Protein AF-A0AAD2CXM0-F1 (afdb_monomer_lite)

Organism: NCBI:txid2856

Foldseek 3Di:
DQVVQQQQCLQQLDFDTPLPDDCVQGVLSGDPDPVSVVSVVCVVVVHGDDDPHDGDDDWFAPKDFPLVLLVVVVDDSVLSNLLSLLCLLQVHTMLVSQAFQAQWAGDPCSLQSHHDPFFDDPDDGDDGDRDDPVSSVSNNVSLCVRFHDVDDPGRTGPDGTHATPDDPVRGQWKADPPQGIWGDDPPWIFGWHWDPDPDPWTKTAAPPPDDPPPDDDPPDPDDDDPDPPDGRDIDDDPDDQQIWRWDWDQDPVVRMITTDHTHDRDPDDPPDPPPPVVRVVVVVQVVCCVPPVDHDDDDDDD

Sequence (302 aa):
MEAAVQEHQLETGTSFGLFQQDYSNTATLASDTWLKRVWKELEDLDIYVALDSPVLPLRCEGDALLIEVFMELEVDQDALKWLNWCRMFLQVCTVSDIVTADGRSIRESMWHGKRDNAHRSSYQWPRTVRPNRTHWKAWQEHLTRALLVSDGSQRLLRHPLGPWIDPLDNWNWLWSSTHGLFHRQGHGWQHYRHRRSSTRSIQWDYPCSTQLSGCKRPHNKHTANGVSFLPAPFWTQPLPADMCRATVHITPSLGTLALTGIGTAPLQPHHDSQPSLLAAWMAASARVTEYVGWTPEEIEID

Radius of gyration: 23.63 Å; chains: 1; bounding box: 68×50×58 Å

Secondary structure (DSSP, 8-state):
-HHHHHHHHHHHT-SS-GGGS-HHHHGGGS-S-HHHHHHHHHHHTT-------PPPPP-BTT--BHHHHHHHTT--HHHHHHHHHHHHHHT--BSTTTB-TTSSBB-HHHHTT---SSB---S-----PPP-HHHHHHHHHHHHHHHB-TT-TT-BBSS----B-S-GGGBSEEEETTTEEEEEETTEEEEEPP---SSSS-EEE----S--TT---------------PPPPEE-SPPPTT-EEEEEEEETTTTEEEEEEEPPPPSS--------HHHHHHHHHHHHHHHH--PPP-----

Structure (mmCIF, N/CA/C/O backbone):
data_AF-A0AAD2CXM0-F1
#
_entry.id   AF-A0AAD2CXM0-F1
#
loop_
_atom_site.group_PDB
_atom_site.id
_atom_site.type_symbol
_atom_site.label_atom_id
_atom_site.label_alt_id
_atom_site.label_comp_id
_atom_site.label_asym_id
_atom_site.label_entity_id
_atom_site.label_seq_id
_atom_site.pdbx_PDB_ins_code
_atom_site.Cartn_x
_atom_site.Cartn_y
_atom_site.Cartn_z
_atom_site.occupancy
_atom_site.B_iso_or_equiv
_atom_site.auth_seq_id
_atom_site.auth_comp_id
_atom_site.auth_asym_id
_atom_site.auth_atom_id
_atom_site.pdbx_PDB_model_num
ATOM 1 N N . MET A 1 1 ? -26.124 1.653 1.750 1.00 76.19 1 MET A N 1
ATOM 2 C CA . MET A 1 1 ? -25.496 0.917 2.869 1.00 76.19 1 MET A CA 1
ATOM 3 C C . MET A 1 1 ? -24.243 0.206 2.385 1.00 76.19 1 MET A C 1
ATOM 5 O O . MET A 1 1 ? -23.177 0.543 2.868 1.00 76.19 1 MET A O 1
ATOM 9 N N . GLU A 1 2 ? -24.351 -0.659 1.375 1.00 84.00 2 GLU A N 1
ATOM 10 C CA . GLU A 1 2 ? -23.227 -1.399 0.777 1.00 84.00 2 GLU A CA 1
ATOM 11 C C . GLU A 1 2 ? -22.021 -0.520 0.397 1.00 84.00 2 GLU A C 1
ATOM 13 O O . GLU A 1 2 ? -20.924 -0.753 0.888 1.00 84.00 2 GLU A O 1
ATOM 18 N N . ALA A 1 3 ? -22.231 0.559 -0.366 1.00 86.62 3 ALA A N 1
ATOM 19 C CA . ALA A 1 3 ? -21.149 1.478 -0.740 1.00 86.62 3 ALA A CA 1
ATOM 20 C C . ALA A 1 3 ? -20.395 2.065 0.472 1.00 86.62 3 ALA A C 1
ATOM 22 O O . ALA A 1 3 ? -19.181 2.219 0.428 1.00 86.62 3 ALA A O 1
ATOM 23 N N . ALA A 1 4 ? -21.095 2.348 1.577 1.00 87.69 4 ALA A N 1
ATOM 24 C CA . ALA A 1 4 ? -20.472 2.882 2.789 1.00 87.69 4 ALA A CA 1
ATOM 25 C C . ALA A 1 4 ? -19.648 1.820 3.535 1.00 87.69 4 ALA A C 1
ATOM 27 O O . ALA A 1 4 ? -18.618 2.148 4.119 1.00 87.69 4 ALA A O 1
ATOM 28 N N . VAL A 1 5 ? -20.086 0.555 3.503 1.00 88.62 5 VAL A N 1
ATOM 29 C CA . VAL A 1 5 ? -19.331 -0.583 4.053 1.00 88.62 5 VAL A CA 1
ATOM 30 C C . VAL A 1 5 ? -18.075 -0.830 3.215 1.00 88.62 5 VAL A C 1
ATOM 32 O O . VAL A 1 5 ? -16.997 -0.983 3.775 1.00 88.62 5 VAL A O 1
ATOM 35 N N . GLN A 1 6 ? -18.186 -0.782 1.884 1.00 89.12 6 GLN A N 1
ATOM 36 C CA . GLN A 1 6 ? -17.046 -0.904 0.967 1.00 89.12 6 GLN A CA 1
ATOM 37 C C . GLN A 1 6 ? -16.039 0.244 1.129 1.00 89.12 6 GLN A C 1
ATOM 39 O O . GLN A 1 6 ? -14.831 0.025 1.077 1.00 89.12 6 GLN A O 1
ATOM 44 N N . GLU A 1 7 ? -16.514 1.469 1.363 1.00 90.06 7 GLU A N 1
ATOM 45 C CA . GLU A 1 7 ? -15.640 2.609 1.650 1.00 90.06 7 GLU A CA 1
ATOM 46 C C . GLU A 1 7 ? -14.883 2.416 2.971 1.00 90.06 7 GLU A C 1
ATOM 48 O O . GLU A 1 7 ? -13.674 2.634 3.011 1.00 90.06 7 GLU A O 1
ATOM 53 N N . HIS A 1 8 ? -15.553 1.920 4.019 1.00 90.88 8 HIS A N 1
ATOM 54 C CA . HIS A 1 8 ? -14.879 1.559 5.270 1.00 90.88 8 HIS A CA 1
ATOM 55 C C . HIS A 1 8 ? -13.888 0.409 5.071 1.00 90.88 8 HIS A C 1
ATOM 57 O O . HIS A 1 8 ? -12.800 0.468 5.624 1.00 90.88 8 HIS A O 1
ATOM 63 N N . GLN A 1 9 ? -14.207 -0.590 4.242 1.00 90.50 9 GLN A N 1
ATOM 64 C CA . GLN A 1 9 ? -13.282 -1.676 3.906 1.00 90.50 9 GLN A CA 1
ATOM 65 C C . GLN A 1 9 ? -11.987 -1.143 3.286 1.00 90.50 9 GLN A C 1
ATOM 67 O O . GLN A 1 9 ? -10.879 -1.541 3.649 1.00 90.50 9 GLN A O 1
ATOM 72 N N . LEU A 1 10 ? -12.125 -0.212 2.341 1.00 93.06 10 LEU A N 1
ATOM 73 C CA . LEU A 1 10 ? -10.988 0.451 1.719 1.00 93.06 10 LEU A CA 1
ATOM 74 C C . LEU A 1 10 ? -10.222 1.316 2.726 1.00 93.06 10 LEU A C 1
ATOM 76 O O . LEU A 1 10 ? -8.993 1.394 2.647 1.00 93.06 10 LEU A O 1
ATOM 80 N N . GLU A 1 11 ? -10.929 1.962 3.655 1.00 94.06 11 GLU A N 1
ATOM 81 C CA . GLU A 1 11 ? -10.359 2.794 4.712 1.00 94.06 11 GLU A CA 1
ATOM 82 C C . GLU A 1 11 ? -9.558 1.969 5.729 1.00 94.06 11 GLU A C 1
ATOM 84 O O . GLU A 1 11 ? -8.419 2.329 6.025 1.00 94.06 11 GLU A O 1
ATOM 89 N N . THR A 1 12 ? -10.086 0.843 6.213 1.00 93.88 12 THR A N 1
ATOM 90 C CA . THR A 1 12 ? -9.385 -0.046 7.152 1.00 93.88 12 THR A CA 1
ATOM 91 C C . THR A 1 12 ? -8.273 -0.828 6.467 1.00 93.88 12 THR A C 1
ATOM 93 O O . THR A 1 12 ? -7.253 -1.092 7.092 1.00 93.88 12 THR A O 1
ATOM 96 N N . GLY A 1 13 ? -8.423 -1.154 5.179 1.00 93.56 13 GLY A N 1
ATOM 97 C CA . GLY A 1 13 ? -7.394 -1.827 4.383 1.00 93.56 13 GLY A CA 1
ATOM 98 C C . GLY A 1 13 ? -7.140 -3.285 4.777 1.00 93.56 13 GLY A C 1
ATOM 99 O O . GLY A 1 13 ? -6.042 -3.788 4.546 1.00 93.56 13 GLY A O 1
ATOM 100 N N . THR A 1 14 ? -8.123 -3.934 5.394 1.00 91.56 14 THR A N 1
ATOM 101 C CA . THR A 1 14 ? -8.103 -5.320 5.892 1.00 91.56 14 THR A CA 1
ATOM 102 C C . THR A 1 14 ? -8.816 -6.271 4.920 1.00 91.56 14 THR A C 1
ATOM 104 O O . THR A 1 14 ? -9.449 -5.831 3.956 1.00 91.56 14 THR A O 1
ATOM 107 N N . SER A 1 15 ? -8.702 -7.583 5.135 1.00 88.62 15 SER A N 1
ATOM 108 C CA . SER A 1 15 ? -9.358 -8.606 4.301 1.00 88.62 15 SER A CA 1
ATOM 109 C C . SER A 1 15 ? -10.836 -8.826 4.637 1.00 88.62 15 SER A C 1
ATOM 111 O O . SER A 1 15 ? -11.618 -9.181 3.756 1.00 88.62 15 SER A O 1
ATOM 113 N N . PHE A 1 16 ? -11.234 -8.591 5.888 1.00 84.38 16 PHE A N 1
ATOM 114 C CA . PHE A 1 16 ? -12.589 -8.850 6.383 1.00 84.38 16 PHE A CA 1
ATOM 115 C C . PHE A 1 16 ? -13.480 -7.619 6.332 1.00 84.38 16 PHE A C 1
ATOM 117 O O . PHE A 1 16 ? -13.002 -6.535 6.658 1.00 84.38 16 PHE A O 1
ATOM 124 N N . GLY A 1 17 ? -14.766 -7.813 6.013 1.00 83.50 17 GLY A N 1
ATOM 125 C CA . GLY A 1 17 ? -15.817 -6.791 6.093 1.00 83.50 17 GLY A CA 1
ATOM 126 C C . GLY A 1 17 ? -15.828 -6.046 7.433 1.00 83.50 17 GLY A C 1
ATOM 127 O O . GLY A 1 17 ? -15.446 -6.612 8.454 1.00 83.50 17 GLY A O 1
ATOM 128 N N . LEU A 1 18 ? -16.290 -4.791 7.449 1.00 86.56 18 LEU A N 1
ATOM 129 C CA . LEU A 1 18 ? -16.268 -3.933 8.645 1.00 86.56 18 LEU A CA 1
ATOM 130 C C . LEU A 1 18 ? -16.842 -4.607 9.907 1.00 86.56 18 LEU A C 1
ATOM 132 O O . LEU A 1 18 ? -16.247 -4.506 10.970 1.00 86.56 18 LEU A O 1
ATOM 136 N N . PHE A 1 19 ? -17.979 -5.304 9.798 1.00 88.50 19 PHE A N 1
ATOM 137 C CA . PHE A 1 19 ? -18.633 -5.964 10.941 1.00 88.50 19 PHE A CA 1
ATOM 138 C C . PHE A 1 19 ? -18.062 -7.348 11.272 1.00 88.50 19 PHE A C 1
ATOM 140 O O . PHE A 1 19 ? -18.482 -7.972 12.239 1.00 88.50 19 PHE A O 1
ATOM 147 N N . GLN A 1 20 ? -17.120 -7.836 10.469 1.00 88.00 20 GLN A N 1
ATOM 148 C CA . GLN A 1 20 ? -16.395 -9.084 10.694 1.00 88.00 20 GLN A CA 1
ATOM 149 C C . GLN A 1 20 ? -14.983 -8.838 11.236 1.00 88.00 20 GLN A C 1
ATOM 151 O O . GLN A 1 20 ? -14.179 -9.765 11.309 1.00 88.00 20 GLN A O 1
ATOM 156 N N . GLN A 1 21 ? -14.675 -7.591 11.592 1.00 87.94 21 GLN A N 1
ATOM 157 C CA . GLN A 1 21 ? -13.428 -7.195 12.224 1.00 87.94 21 GLN A CA 1
ATOM 158 C C . GLN A 1 21 ? -13.602 -7.056 13.738 1.00 87.94 21 GLN A C 1
ATOM 160 O O . GLN A 1 21 ? -14.658 -6.647 14.220 1.00 87.94 21 GLN A O 1
ATOM 165 N N . ASP A 1 22 ? -12.518 -7.306 14.471 1.00 89.44 22 ASP A N 1
ATOM 166 C CA . ASP A 1 22 ? -12.426 -6.994 15.897 1.00 89.44 22 ASP A CA 1
ATOM 167 C C . ASP A 1 22 ? -12.368 -5.471 16.087 1.00 89.44 22 ASP A C 1
ATOM 169 O O . ASP A 1 22 ? -11.414 -4.806 15.644 1.00 89.44 22 ASP A O 1
ATOM 173 N N . TYR A 1 23 ? -13.391 -4.928 16.754 1.00 91.88 23 TYR A N 1
ATOM 174 C CA . TYR A 1 23 ? -13.506 -3.498 17.021 1.00 91.88 23 TYR A CA 1
ATOM 175 C C . TYR A 1 23 ? -12.281 -2.954 17.762 1.00 91.88 23 TYR A C 1
ATOM 177 O O . TYR A 1 23 ? -11.746 -1.905 17.398 1.00 91.88 23 TYR A O 1
ATOM 185 N N . SER A 1 24 ? -11.795 -3.664 18.778 1.00 89.88 24 SER A N 1
ATOM 186 C CA . SER A 1 24 ? -10.687 -3.210 19.624 1.00 89.88 24 SER A CA 1
ATOM 187 C C . SER A 1 24 ? -9.383 -3.071 18.840 1.00 89.88 24 SER A C 1
ATOM 189 O O . SER A 1 24 ? -8.589 -2.173 19.123 1.00 89.88 24 SER A O 1
ATOM 191 N N . ASN A 1 25 ? -9.186 -3.914 17.823 1.00 89.06 25 ASN A N 1
ATOM 192 C CA . ASN A 1 25 ? -7.954 -3.934 17.035 1.00 89.06 25 ASN A CA 1
ATOM 193 C C . ASN A 1 25 ? -7.965 -2.951 15.863 1.00 89.06 25 ASN A C 1
ATOM 195 O O . ASN A 1 25 ? -6.920 -2.401 15.511 1.00 89.06 25 ASN A O 1
ATOM 199 N N . THR A 1 26 ? -9.124 -2.753 15.231 1.00 92.00 26 THR A N 1
ATOM 200 C CA . THR A 1 26 ? -9.201 -2.119 13.902 1.00 92.00 26 THR A CA 1
ATOM 201 C C . THR A 1 26 ? -10.064 -0.862 13.857 1.00 92.00 26 THR A C 1
ATOM 203 O O . THR A 1 26 ? -9.940 -0.079 12.912 1.00 92.00 26 THR A O 1
ATOM 206 N N . ALA A 1 27 ? -10.857 -0.561 14.893 1.00 93.12 27 ALA A N 1
ATOM 207 C CA . ALA A 1 27 ? -11.690 0.642 14.904 1.00 93.12 27 ALA A CA 1
ATOM 208 C C . ALA A 1 27 ? -10.877 1.943 14.819 1.00 93.12 27 ALA A C 1
ATOM 210 O O . ALA A 1 27 ? -11.385 2.942 14.310 1.00 93.12 27 ALA A O 1
ATOM 211 N N . THR A 1 28 ? -9.609 1.963 15.254 1.00 9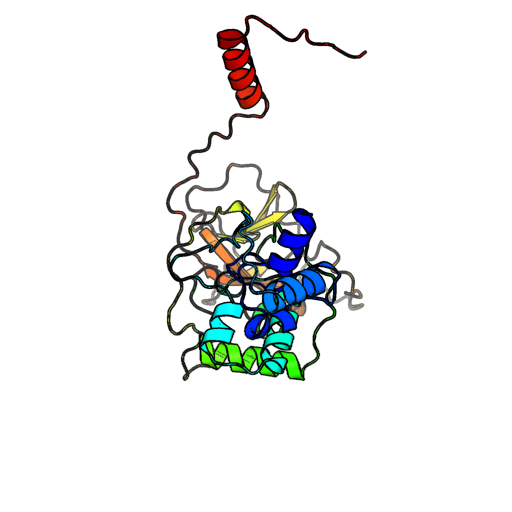4.38 28 THR A N 1
ATOM 212 C CA . THR A 1 28 ? -8.728 3.141 15.094 1.00 94.38 28 THR A CA 1
ATOM 213 C C . THR A 1 28 ? -8.494 3.520 13.624 1.00 94.38 28 THR A C 1
ATOM 215 O O . THR A 1 28 ? -8.184 4.673 13.312 1.00 94.38 28 THR A O 1
ATOM 218 N N . LEU A 1 29 ? -8.648 2.551 12.714 1.00 94.69 29 LEU A N 1
ATOM 219 C CA . LEU A 1 29 ? -8.392 2.697 11.283 1.00 94.69 29 LEU A CA 1
ATOM 220 C C . LEU A 1 29 ? -9.575 3.308 10.534 1.00 94.69 29 LEU A C 1
ATOM 222 O O . LEU A 1 29 ? -9.367 3.866 9.460 1.00 94.69 29 LEU A O 1
ATOM 226 N N . ALA A 1 30 ? -10.778 3.213 11.101 1.00 92.88 30 ALA A N 1
ATOM 227 C CA . ALA A 1 30 ? -12.015 3.712 10.518 1.00 92.88 30 ALA A CA 1
ATOM 228 C C . ALA A 1 30 ? -12.359 5.125 11.014 1.00 92.88 30 ALA A C 1
ATOM 230 O O . ALA A 1 30 ? -12.184 5.456 12.197 1.00 92.88 30 ALA A O 1
ATOM 231 N N . SER A 1 31 ? -12.927 5.941 10.127 1.00 92.19 31 SER A N 1
ATOM 232 C CA . SER A 1 31 ? -13.461 7.261 10.456 1.00 92.19 31 SER A CA 1
ATOM 233 C C . SER A 1 31 ? -14.626 7.182 11.445 1.00 92.19 31 SER A C 1
ATOM 235 O O . SER A 1 31 ? -15.404 6.227 11.465 1.00 92.19 31 SER A O 1
ATOM 237 N N . ASP A 1 32 ? -14.793 8.233 12.253 1.00 92.62 32 ASP A N 1
ATOM 238 C CA . ASP A 1 32 ? -15.888 8.342 13.222 1.00 92.62 32 ASP A CA 1
ATOM 239 C C . ASP A 1 32 ? -17.219 8.649 12.525 1.00 92.62 32 ASP A C 1
ATOM 241 O O . ASP A 1 32 ? -17.712 9.778 12.500 1.00 92.62 32 ASP A O 1
ATOM 245 N N . THR A 1 33 ? -17.807 7.611 11.939 1.00 93.56 33 THR A N 1
ATOM 246 C CA . THR A 1 33 ? -19.094 7.659 11.248 1.00 93.56 33 THR A CA 1
ATOM 247 C C . THR A 1 33 ? -20.194 7.006 12.082 1.00 93.56 33 THR A C 1
ATOM 249 O O . THR A 1 33 ? -19.945 6.352 13.098 1.00 93.56 33 THR A O 1
ATOM 252 N N . TRP A 1 34 ? -21.445 7.150 11.638 1.00 94.06 34 TRP A N 1
ATOM 253 C CA . TRP A 1 34 ? -22.554 6.397 12.228 1.00 94.06 34 TRP A CA 1
ATOM 254 C C . TRP A 1 34 ? -22.323 4.876 12.134 1.00 94.06 34 TRP A C 1
ATOM 256 O O . TRP A 1 34 ? -22.708 4.150 13.042 1.00 94.06 34 TRP A O 1
ATOM 266 N N . LEU A 1 35 ? -21.658 4.407 11.069 1.00 92.81 35 LEU A N 1
ATOM 267 C CA . LEU A 1 35 ? -21.424 2.988 10.811 1.00 92.81 35 LEU A CA 1
ATOM 268 C C . LEU A 1 35 ? -20.425 2.403 11.814 1.00 92.81 35 LEU A C 1
ATOM 270 O O . LEU A 1 35 ? -20.662 1.327 12.351 1.00 92.81 35 LEU A O 1
ATOM 274 N N . LYS A 1 36 ? -19.368 3.156 12.146 1.00 94.12 36 LYS A N 1
ATOM 275 C CA . LYS A 1 36 ? -18.430 2.796 13.216 1.00 94.12 36 LYS A CA 1
ATOM 276 C C . LYS A 1 36 ? -19.108 2.739 14.588 1.00 94.12 36 LYS A C 1
ATOM 278 O O . LYS A 1 36 ? -18.805 1.854 15.378 1.00 94.12 36 LYS A O 1
ATOM 283 N N . ARG A 1 37 ? -20.054 3.644 14.871 1.00 95.44 37 ARG A N 1
ATOM 284 C CA . ARG A 1 37 ? -20.849 3.577 16.113 1.00 95.44 37 ARG A CA 1
ATOM 285 C C . ARG A 1 37 ? -21.722 2.329 16.150 1.00 95.44 37 ARG A C 1
ATOM 287 O O . ARG A 1 37 ? -21.748 1.661 17.166 1.00 95.44 37 ARG A O 1
ATOM 294 N N . VAL A 1 38 ? -22.382 1.984 15.045 1.00 94.62 38 VAL A N 1
ATOM 295 C CA . VAL A 1 38 ? -23.156 0.736 14.967 1.00 94.62 38 VAL A CA 1
ATOM 296 C C . VAL A 1 38 ? -22.274 -0.483 15.151 1.00 94.62 38 VAL A C 1
ATOM 298 O O . VAL A 1 38 ? -22.650 -1.377 15.891 1.00 94.62 38 VAL A O 1
ATOM 301 N N . TRP A 1 39 ? -21.093 -0.504 14.542 1.00 94.06 39 TRP A N 1
ATOM 302 C CA . TRP A 1 39 ? -20.126 -1.569 14.782 1.00 94.06 39 TRP A CA 1
ATOM 303 C C . TRP A 1 39 ? -19.762 -1.687 16.270 1.00 94.06 39 TRP A C 1
ATOM 305 O O . TRP A 1 39 ? -19.765 -2.794 16.794 1.00 94.06 39 TRP A O 1
ATOM 315 N N . LYS A 1 40 ? -19.560 -0.564 16.977 1.00 95.56 40 LYS A N 1
ATOM 316 C CA . LYS A 1 40 ? -19.337 -0.576 18.431 1.00 95.56 40 LYS A CA 1
ATOM 317 C C . LYS A 1 40 ? -20.520 -1.165 19.204 1.00 95.56 40 LYS A C 1
ATOM 319 O O . LYS A 1 40 ? -20.321 -2.020 20.054 1.00 95.56 40 LYS A O 1
ATOM 324 N N . GLU A 1 41 ? -21.740 -0.735 18.897 1.00 96.00 41 GLU A N 1
ATOM 325 C CA . GLU A 1 41 ? -22.943 -1.251 19.563 1.00 96.00 41 GLU A CA 1
ATOM 326 C C . GLU A 1 41 ? -23.147 -2.752 19.298 1.00 96.00 41 GLU A C 1
ATOM 328 O O . GLU A 1 41 ? -23.550 -3.485 20.194 1.00 96.00 41 GLU A O 1
ATOM 333 N N . LEU A 1 42 ? -22.852 -3.227 18.083 1.00 94.06 42 LEU A N 1
ATOM 334 C CA . LEU A 1 42 ? -22.918 -4.653 17.750 1.00 94.06 42 LEU A CA 1
ATOM 335 C C . LEU A 1 42 ? -21.909 -5.467 18.568 1.00 94.06 42 LEU A C 1
ATOM 337 O O . LEU A 1 42 ? -22.276 -6.515 19.089 1.00 94.06 42 LEU A O 1
ATOM 341 N N . GLU A 1 43 ? -20.685 -4.960 18.726 1.00 93.62 43 GLU A N 1
ATOM 342 C CA . GLU A 1 43 ? -19.657 -5.568 19.579 1.00 93.62 43 GLU A CA 1
ATOM 343 C C . GLU A 1 43 ? -20.102 -5.607 21.052 1.00 93.62 43 GLU A C 1
ATOM 345 O O . GLU A 1 43 ? -20.024 -6.646 21.701 1.00 93.62 43 GLU A O 1
ATOM 350 N N . ASP A 1 44 ? -20.625 -4.494 21.580 1.00 95.12 44 ASP A N 1
ATOM 351 C CA . ASP A 1 44 ? -21.067 -4.390 22.980 1.00 95.12 44 ASP A CA 1
ATOM 352 C C . ASP A 1 44 ? -22.263 -5.302 23.299 1.00 95.12 44 ASP A C 1
ATOM 354 O O . ASP A 1 44 ? -22.449 -5.713 24.448 1.00 95.12 44 ASP A O 1
ATOM 358 N N . LEU A 1 45 ? -23.069 -5.627 22.286 1.00 95.94 45 LEU A N 1
ATOM 359 C CA . LEU A 1 45 ? -24.208 -6.539 22.378 1.00 95.94 45 LEU A CA 1
ATOM 360 C C . LEU A 1 45 ? -23.867 -7.992 22.008 1.00 95.94 45 LEU A C 1
ATOM 362 O O . LEU A 1 45 ? -24.772 -8.827 22.042 1.00 95.94 45 LEU A O 1
ATOM 366 N N . ASP A 1 46 ? -22.611 -8.296 21.658 1.00 92.56 46 ASP A N 1
ATOM 367 C CA . ASP A 1 46 ? -22.164 -9.616 21.179 1.00 92.56 46 ASP A CA 1
ATOM 368 C C . ASP A 1 46 ? -22.983 -10.117 19.965 1.00 92.56 46 ASP A C 1
ATOM 370 O O . ASP A 1 46 ? -23.399 -11.274 19.870 1.00 92.56 46 ASP A O 1
ATOM 374 N N . ILE A 1 47 ? -23.279 -9.208 19.026 1.00 92.19 47 ILE A N 1
ATOM 375 C CA . ILE A 1 47 ? -24.045 -9.492 17.806 1.00 92.19 47 ILE A CA 1
ATOM 376 C C . ILE A 1 47 ? -23.102 -9.609 16.611 1.00 92.19 47 ILE A C 1
ATOM 378 O O . ILE A 1 47 ? -22.504 -8.632 16.162 1.00 92.19 47 ILE A O 1
ATOM 382 N N . TYR A 1 48 ? -23.073 -10.795 16.006 1.00 86.94 48 TYR A N 1
ATOM 383 C CA . TYR A 1 48 ? -22.319 -11.046 14.782 1.00 86.94 48 TYR A CA 1
ATOM 384 C C . TYR A 1 48 ? -23.152 -10.774 13.522 1.00 86.94 48 TYR A C 1
ATOM 386 O O . TYR A 1 48 ? -24.229 -11.348 13.335 1.00 86.94 48 TYR A O 1
ATOM 394 N N . VAL A 1 49 ? -22.630 -9.937 12.619 1.00 86.06 49 VAL A N 1
ATOM 395 C CA . VAL A 1 49 ? -23.258 -9.634 11.325 1.00 86.06 49 VAL A CA 1
ATOM 396 C C . VAL A 1 49 ? -22.350 -10.084 10.186 1.00 86.06 49 VAL A C 1
ATOM 398 O O . VAL A 1 49 ? -21.277 -9.529 9.964 1.00 86.06 49 VAL A O 1
ATOM 401 N N . ALA A 1 50 ? -22.821 -11.057 9.406 1.00 83.25 50 ALA A N 1
ATOM 402 C CA . ALA A 1 50 ? -22.167 -11.474 8.174 1.00 83.25 50 ALA A CA 1
ATOM 403 C C . ALA A 1 50 ? -22.720 -10.678 6.983 1.00 83.25 50 ALA A C 1
ATOM 405 O O . ALA A 1 50 ? -23.845 -10.903 6.539 1.00 83.25 50 ALA A O 1
ATOM 406 N N . LEU A 1 51 ? -21.918 -9.753 6.459 1.00 81.00 51 LEU A N 1
ATOM 407 C CA . LEU A 1 51 ? -22.151 -9.104 5.172 1.00 81.00 51 LEU A CA 1
ATOM 408 C C . LEU A 1 51 ? -21.234 -9.686 4.104 1.00 81.00 51 LEU A C 1
ATOM 410 O O . LEU A 1 51 ? -20.018 -9.732 4.294 1.00 81.00 51 LEU A O 1
ATOM 414 N N . ASP A 1 52 ? -21.808 -10.029 2.958 1.00 79.81 52 ASP A N 1
ATOM 415 C CA . ASP A 1 52 ? -21.027 -10.284 1.754 1.00 79.81 52 ASP A CA 1
ATOM 416 C C . ASP A 1 52 ? -20.415 -8.954 1.290 1.00 79.81 52 ASP A C 1
ATOM 418 O O . ASP A 1 52 ? -21.120 -8.042 0.854 1.00 79.81 52 ASP A O 1
ATOM 422 N N . SER A 1 53 ? -19.114 -8.790 1.521 1.00 73.94 53 SER A N 1
ATOM 423 C CA . SER A 1 53 ? -18.363 -7.579 1.189 1.00 73.94 53 SER A CA 1
ATOM 424 C C . SER A 1 53 ? -17.248 -7.945 0.219 1.00 73.94 53 SER A C 1
ATOM 426 O O . SER A 1 53 ? -16.567 -8.949 0.435 1.00 73.94 53 SER A O 1
ATOM 428 N N . PRO A 1 54 ? -17.019 -7.143 -0.833 1.00 75.38 54 PRO A N 1
ATOM 429 C CA . PRO A 1 54 ? -15.937 -7.410 -1.763 1.00 75.38 54 PRO A CA 1
ATOM 430 C C . PRO A 1 54 ? -14.591 -7.363 -1.038 1.00 75.38 54 PRO A C 1
ATOM 432 O O . PRO A 1 54 ? -14.298 -6.433 -0.284 1.00 75.38 54 PRO A O 1
ATOM 435 N N . VAL A 1 55 ? -13.766 -8.374 -1.298 1.00 83.25 55 VAL A N 1
ATOM 436 C CA . VAL A 1 55 ? -12.422 -8.498 -0.733 1.00 83.25 55 VAL A CA 1
ATOM 437 C C . VAL A 1 55 ? -11.449 -7.640 -1.538 1.00 83.25 55 VAL A C 1
ATOM 439 O O . VAL A 1 55 ? -11.547 -7.547 -2.765 1.00 83.25 55 VAL A O 1
ATOM 442 N N . LEU A 1 56 ? -10.480 -7.027 -0.857 1.00 88.75 56 LEU A N 1
ATOM 443 C CA . LEU A 1 56 ? -9.373 -6.347 -1.525 1.00 88.75 56 LEU A CA 1
ATOM 444 C C . LEU A 1 56 ? -8.526 -7.390 -2.289 1.00 88.75 56 LEU A C 1
ATOM 446 O O . LEU A 1 56 ? -7.965 -8.289 -1.664 1.00 88.75 56 LEU A O 1
ATOM 450 N N . PRO A 1 57 ? -8.419 -7.302 -3.627 1.00 88.81 57 PRO A N 1
ATOM 451 C CA . PRO A 1 57 ? -7.768 -8.311 -4.439 1.00 88.81 57 PRO A CA 1
ATOM 452 C C . PRO A 1 57 ? -6.251 -8.249 -4.264 1.00 88.81 57 PRO A C 1
ATOM 454 O O . PRO A 1 57 ? -5.628 -7.196 -4.436 1.00 88.81 57 PRO A O 1
ATOM 457 N N . LEU A 1 58 ? -5.667 -9.411 -3.989 1.00 91.25 58 LEU A N 1
ATOM 458 C CA . LEU A 1 58 ? -4.230 -9.650 -4.068 1.00 91.25 58 LEU A CA 1
ATOM 459 C C . LEU A 1 58 ? -3.818 -9.794 -5.538 1.00 91.25 58 LEU A C 1
ATOM 461 O O . LEU A 1 58 ? -4.584 -10.323 -6.345 1.00 91.25 58 LEU A O 1
ATOM 465 N N . ARG A 1 59 ? -2.632 -9.300 -5.911 1.00 89.00 59 ARG A N 1
ATOM 466 C CA . ARG A 1 59 ? -2.249 -9.183 -7.339 1.00 89.00 59 ARG A CA 1
ATOM 467 C C . ARG A 1 59 ? -1.108 -10.081 -7.775 1.00 89.00 59 ARG A C 1
ATOM 469 O O . ARG A 1 59 ? -0.833 -10.176 -8.973 1.00 89.00 59 ARG A O 1
ATOM 476 N N . CYS A 1 60 ? -0.460 -10.752 -6.839 1.00 90.25 60 CYS A N 1
ATOM 477 C CA . CYS A 1 60 ? 0.588 -11.717 -7.123 1.00 90.25 60 CYS A CA 1
ATOM 478 C C . CYS A 1 60 ? 0.641 -12.798 -6.045 1.00 90.25 60 CYS A C 1
ATOM 480 O O . CYS A 1 60 ? 0.069 -12.665 -4.963 1.00 90.25 60 CYS A O 1
ATOM 482 N N . GLU A 1 61 ? 1.339 -13.883 -6.351 1.00 91.44 61 GLU A N 1
ATOM 483 C CA . GLU A 1 61 ? 1.626 -14.926 -5.371 1.00 91.44 61 GLU A CA 1
ATOM 484 C C . GLU A 1 61 ? 2.501 -14.372 -4.229 1.00 91.44 61 GLU A C 1
ATOM 486 O O . GLU A 1 61 ? 3.463 -13.638 -4.468 1.00 91.44 61 GLU A O 1
ATOM 491 N N . GLY A 1 62 ? 2.153 -14.704 -2.983 1.00 92.62 62 GLY A N 1
ATOM 492 C CA . GLY A 1 62 ? 2.842 -14.199 -1.789 1.00 92.62 62 GLY A CA 1
ATOM 493 C C . GLY A 1 62 ? 2.551 -12.731 -1.448 1.00 92.62 62 GLY A C 1
ATOM 494 O O . GLY A 1 62 ? 3.265 -12.150 -0.635 1.00 92.62 62 GLY A O 1
ATOM 495 N N . ASP A 1 63 ? 1.543 -12.119 -2.076 1.00 95.44 63 ASP A N 1
ATOM 496 C CA . ASP A 1 63 ? 1.082 -10.772 -1.730 1.00 95.44 63 ASP A CA 1
ATOM 497 C C . ASP A 1 63 ? 0.328 -10.755 -0.394 1.00 95.44 63 ASP A C 1
ATOM 499 O O . ASP A 1 63 ? -0.222 -11.765 0.044 1.00 95.44 63 ASP A O 1
ATOM 503 N N . ALA A 1 64 ? 0.276 -9.584 0.233 1.00 96.12 64 ALA A N 1
ATOM 504 C CA . ALA A 1 64 ? -0.394 -9.380 1.511 1.00 96.12 64 ALA A CA 1
ATOM 505 C C . ALA A 1 64 ? -0.940 -7.955 1.622 1.00 96.12 64 ALA A C 1
ATOM 507 O O . ALA A 1 64 ? -0.439 -7.028 0.976 1.00 96.12 64 ALA A O 1
ATOM 508 N N . LEU A 1 65 ? -1.949 -7.762 2.472 1.00 96.88 65 LEU A N 1
ATOM 509 C CA . LEU A 1 65 ? -2.451 -6.434 2.810 1.00 96.88 65 LEU A CA 1
ATOM 510 C C . LEU A 1 65 ? -1.493 -5.739 3.778 1.00 96.88 65 LEU A C 1
ATOM 512 O O . LEU A 1 65 ? -1.082 -6.301 4.789 1.00 96.88 65 LEU A O 1
ATOM 516 N N . LEU A 1 66 ? -1.157 -4.480 3.491 1.00 97.56 66 LEU A N 1
ATOM 517 C CA . LEU A 1 66 ? -0.174 -3.723 4.274 1.00 97.56 66 LEU A CA 1
ATOM 518 C C . LEU A 1 66 ? -0.579 -3.575 5.743 1.00 97.56 66 LEU A C 1
ATOM 520 O O . LEU A 1 66 ? 0.278 -3.601 6.619 1.00 97.56 66 LEU A O 1
ATOM 524 N N . ILE A 1 67 ? -1.874 -3.410 6.013 1.00 96.56 67 ILE A N 1
ATOM 525 C CA . ILE A 1 67 ? -2.380 -3.270 7.381 1.00 96.56 67 ILE A CA 1
ATOM 526 C C . ILE A 1 67 ? -2.234 -4.576 8.154 1.00 96.56 67 ILE A C 1
ATOM 528 O O . ILE A 1 67 ? -1.796 -4.541 9.297 1.00 96.56 67 ILE A O 1
ATOM 532 N N . GLU A 1 68 ? -2.506 -5.715 7.524 1.00 95.81 68 GLU A N 1
ATOM 533 C CA . GLU A 1 68 ? -2.325 -7.033 8.143 1.00 95.81 68 GLU A CA 1
ATOM 534 C C . GLU A 1 68 ? -0.853 -7.304 8.445 1.00 95.81 68 GLU A C 1
ATOM 536 O O . GLU A 1 68 ? -0.524 -7.659 9.573 1.00 95.81 68 GLU A O 1
ATOM 541 N N . VAL A 1 69 ? 0.044 -6.967 7.513 1.00 97.00 69 VAL A N 1
ATOM 542 C CA . VAL A 1 69 ? 1.498 -7.016 7.736 1.00 97.00 69 VAL A CA 1
ATOM 543 C C . VAL A 1 69 ? 1.922 -6.177 8.952 1.00 97.00 69 VAL A C 1
ATOM 545 O O . VAL A 1 69 ? 2.798 -6.581 9.716 1.00 97.00 69 VAL A O 1
ATOM 548 N N . PHE A 1 70 ? 1.332 -4.995 9.161 1.00 96.88 70 PHE A N 1
ATOM 549 C CA . PHE A 1 70 ? 1.646 -4.166 10.330 1.00 96.88 70 PHE A CA 1
ATOM 550 C C . PHE A 1 70 ? 1.000 -4.673 11.626 1.00 96.88 70 PHE A C 1
ATOM 552 O O . PHE A 1 70 ? 1.588 -4.498 12.692 1.00 96.88 70 PHE A O 1
ATOM 559 N N . MET A 1 71 ? -0.166 -5.316 11.558 1.00 94.81 71 MET A N 1
ATOM 560 C CA . MET A 1 71 ? -0.789 -5.954 12.722 1.00 94.81 71 MET A CA 1
ATOM 561 C C . MET A 1 71 ? 0.013 -7.175 13.190 1.00 94.81 71 MET A C 1
ATOM 563 O O . MET A 1 71 ? 0.256 -7.306 14.385 1.00 94.81 71 MET A O 1
ATOM 567 N N . GLU A 1 72 ? 0.513 -8.007 12.270 1.00 95.19 72 GLU A N 1
ATOM 568 C CA . GLU A 1 72 ? 1.410 -9.138 12.581 1.00 95.19 72 GLU A CA 1
ATOM 569 C C . GLU A 1 72 ? 2.719 -8.698 13.250 1.00 95.19 72 GLU A C 1
ATOM 571 O O . GLU A 1 72 ? 3.343 -9.441 14.003 1.00 95.19 72 GLU A O 1
ATOM 576 N N . LEU A 1 73 ? 3.139 -7.462 12.985 1.00 94.56 73 LEU A N 1
ATOM 577 C CA . LEU A 1 73 ? 4.287 -6.828 13.614 1.00 94.56 73 LEU A CA 1
ATOM 578 C C . LEU A 1 73 ? 4.000 -6.243 15.010 1.00 94.56 73 LEU A C 1
ATOM 580 O O . LEU A 1 73 ? 4.904 -5.606 15.569 1.00 94.56 73 LEU A O 1
ATOM 584 N N . GLU A 1 74 ? 2.782 -6.405 15.529 1.00 93.88 74 GLU A N 1
ATOM 585 C CA . GLU A 1 74 ? 2.317 -5.890 16.824 1.00 93.88 74 GLU A CA 1
ATOM 586 C C . GLU A 1 74 ? 2.583 -4.383 16.990 1.00 93.88 74 GLU A C 1
ATOM 588 O O . GLU A 1 74 ? 3.071 -3.906 18.015 1.00 93.88 74 GLU A O 1
ATOM 593 N N . VAL A 1 75 ? 2.316 -3.614 15.932 1.00 93.81 75 VAL A N 1
ATOM 594 C CA . VAL A 1 75 ? 2.446 -2.152 15.956 1.00 93.81 75 VAL A CA 1
ATOM 595 C C . VAL A 1 75 ? 1.394 -1.545 16.885 1.00 93.81 75 VAL A C 1
ATOM 597 O O . VAL A 1 75 ? 0.241 -1.974 16.892 1.00 93.81 75 VAL A O 1
ATOM 600 N N . ASP A 1 76 ? 1.773 -0.520 17.651 1.00 94.38 76 ASP A N 1
ATOM 601 C CA . ASP A 1 76 ? 0.832 0.185 18.517 1.00 94.38 76 ASP A CA 1
ATOM 602 C C . ASP A 1 76 ? -0.286 0.877 17.714 1.00 94.38 76 ASP A C 1
ATOM 604 O O . ASP A 1 76 ? -0.125 1.239 16.547 1.00 94.38 76 ASP A O 1
ATOM 608 N N . GLN A 1 77 ? -1.440 1.079 18.350 1.00 94.31 77 GLN A N 1
ATOM 609 C CA . GLN A 1 77 ? -2.651 1.581 17.689 1.00 94.31 77 GLN A CA 1
ATOM 610 C C . GLN A 1 77 ? -2.474 2.975 17.061 1.00 94.31 77 GLN A C 1
ATOM 612 O O . GLN A 1 77 ? -3.040 3.250 15.998 1.00 94.31 77 GLN A O 1
ATOM 617 N N . ASP A 1 78 ? -1.674 3.852 17.674 1.00 95.25 78 ASP A N 1
ATOM 618 C CA . ASP A 1 78 ? -1.418 5.190 17.139 1.00 95.25 78 ASP A CA 1
ATOM 619 C C . ASP A 1 78 ? -0.518 5.116 15.901 1.00 95.25 78 ASP A C 1
ATOM 621 O O . ASP A 1 78 ? -0.820 5.725 14.868 1.00 95.25 78 ASP A O 1
ATOM 625 N N . ALA A 1 79 ? 0.567 4.342 15.958 1.00 96.00 79 ALA A N 1
ATOM 626 C CA . ALA A 1 79 ? 1.421 4.105 14.804 1.00 96.00 79 ALA A CA 1
ATOM 627 C C . ALA A 1 79 ? 0.655 3.410 13.669 1.00 96.00 79 ALA A C 1
ATOM 629 O O . ALA A 1 79 ? 0.754 3.858 12.524 1.00 96.00 79 ALA A O 1
ATOM 630 N N . LEU A 1 80 ? -0.168 2.399 13.965 1.00 97.00 80 LEU A N 1
ATOM 631 C CA . LEU A 1 80 ? -0.983 1.686 12.977 1.00 97.00 80 LEU A CA 1
ATOM 632 C C . LEU A 1 80 ? -1.948 2.636 12.252 1.00 97.00 80 LEU A C 1
ATOM 634 O O . LEU A 1 80 ? -2.029 2.620 11.021 1.00 97.00 80 LEU A O 1
ATOM 638 N N . LYS A 1 81 ? -2.598 3.547 12.986 1.00 96.50 81 LYS A N 1
ATOM 639 C CA . LYS A 1 81 ? -3.431 4.611 12.406 1.00 96.50 81 LYS A CA 1
ATOM 640 C C . LYS A 1 81 ? -2.646 5.500 11.438 1.00 96.50 81 LYS A C 1
ATOM 642 O O . LYS A 1 81 ? -3.118 5.790 10.336 1.00 96.50 81 LYS A O 1
ATOM 647 N N . TRP A 1 82 ? -1.436 5.926 11.804 1.00 97.12 82 TRP A N 1
ATOM 648 C CA . TRP A 1 82 ? -0.600 6.751 10.925 1.00 97.12 82 TRP A CA 1
ATOM 649 C C . TRP A 1 82 ? -0.065 5.987 9.711 1.00 97.12 82 TRP A C 1
ATOM 651 O O . TRP A 1 82 ? 0.015 6.563 8.624 1.00 97.12 82 TRP A O 1
ATOM 661 N N . LEU A 1 83 ? 0.254 4.700 9.859 1.00 97.88 83 LEU A N 1
ATOM 662 C CA . LEU A 1 83 ? 0.611 3.821 8.745 1.00 97.88 83 LEU A CA 1
ATOM 663 C C . LEU A 1 83 ? -0.568 3.664 7.777 1.00 97.88 83 LEU A C 1
ATOM 665 O O . LEU A 1 83 ? -0.374 3.776 6.564 1.00 97.88 83 LEU A O 1
ATOM 669 N N . ASN A 1 84 ? -1.794 3.524 8.293 1.00 97.12 84 ASN A N 1
ATOM 670 C CA . ASN A 1 84 ? -3.007 3.517 7.479 1.00 97.12 84 ASN A CA 1
ATOM 671 C C . ASN A 1 84 ? -3.217 4.843 6.733 1.00 97.12 84 ASN A C 1
ATOM 673 O O . ASN A 1 84 ? -3.526 4.855 5.543 1.00 97.12 84 ASN A O 1
ATOM 677 N N . TRP A 1 85 ? -2.955 5.982 7.376 1.00 96.81 85 TRP A N 1
ATOM 678 C CA . TRP A 1 85 ? -2.981 7.282 6.700 1.00 96.81 85 TRP A CA 1
ATOM 679 C C . TRP A 1 85 ? -1.903 7.436 5.622 1.00 96.81 85 TRP A C 1
ATOM 681 O O . TRP A 1 85 ? -2.195 7.977 4.554 1.00 96.81 85 TRP A O 1
ATOM 691 N N . CYS A 1 86 ? -0.683 6.940 5.842 1.00 97.56 86 CYS A N 1
ATOM 692 C CA . CYS A 1 86 ? 0.355 6.885 4.807 1.00 97.56 86 CYS A CA 1
ATOM 693 C C . CYS A 1 86 ? -0.096 6.040 3.608 1.00 97.56 86 CYS A C 1
ATOM 695 O O . CYS A 1 86 ? 0.021 6.484 2.463 1.00 97.56 86 CYS A O 1
ATOM 697 N N . ARG A 1 87 ? -0.669 4.864 3.879 1.00 96.19 87 ARG A N 1
ATOM 698 C CA . ARG A 1 87 ? -1.233 3.944 2.890 1.00 96.19 87 ARG A CA 1
ATOM 699 C C . ARG A 1 87 ? -2.346 4.604 2.065 1.00 96.19 87 ARG A C 1
ATOM 701 O O . ARG A 1 87 ? -2.254 4.643 0.839 1.00 96.19 87 ARG A O 1
ATOM 708 N N . MET A 1 88 ? -3.354 5.188 2.715 1.00 96.06 88 MET A N 1
ATOM 709 C CA . MET A 1 88 ? -4.445 5.890 2.027 1.00 96.06 88 MET A CA 1
ATOM 710 C C . MET A 1 88 ? -3.947 7.112 1.255 1.00 96.06 88 MET A C 1
ATOM 712 O O . MET A 1 88 ? -4.404 7.376 0.142 1.00 96.06 88 MET A O 1
ATOM 716 N N . PHE A 1 89 ? -2.955 7.834 1.793 1.00 96.12 89 PHE A N 1
ATOM 717 C CA . PHE A 1 89 ? -2.313 8.904 1.046 1.00 96.12 89 PHE A CA 1
ATOM 718 C C . PHE A 1 89 ? -1.624 8.373 -0.208 1.00 96.12 89 PHE A C 1
ATOM 720 O O . PHE A 1 89 ? -1.712 9.028 -1.237 1.00 96.12 89 PHE A O 1
ATOM 727 N N . LEU A 1 90 ? -0.951 7.228 -0.162 1.00 95.31 90 LEU A N 1
ATOM 728 C CA . LEU A 1 90 ? -0.320 6.623 -1.337 1.00 95.31 90 LEU A CA 1
ATOM 729 C C . LEU A 1 90 ? -1.309 5.948 -2.290 1.00 95.31 90 LEU A C 1
ATOM 731 O O . LEU A 1 90 ? -0.938 5.728 -3.437 1.00 95.31 90 LEU A O 1
ATOM 735 N N . GLN A 1 91 ? -2.547 5.704 -1.848 1.00 95.19 91 GLN A N 1
ATOM 736 C CA . GLN A 1 91 ? -3.589 4.999 -2.599 1.00 95.19 91 GLN A CA 1
ATOM 737 C C . GLN A 1 91 ? -3.222 3.538 -2.895 1.00 95.19 91 GLN A C 1
ATOM 739 O O . GLN A 1 91 ? -3.355 3.061 -4.021 1.00 95.19 91 GLN A O 1
ATOM 744 N N . VAL A 1 92 ? -2.743 2.837 -1.866 1.00 94.69 92 VAL A N 1
ATOM 745 C CA . VAL A 1 92 ? -2.258 1.450 -1.948 1.00 94.69 92 VAL A CA 1
ATOM 746 C C . VAL A 1 92 ? -2.943 0.568 -0.901 1.00 94.69 92 VAL A C 1
ATOM 748 O O . VAL A 1 92 ? -3.330 1.058 0.153 1.00 94.69 92 VAL A O 1
ATOM 751 N N . CYS A 1 93 ? -3.120 -0.726 -1.151 1.00 94.75 93 CYS A N 1
ATOM 752 C CA . CYS A 1 93 ? -3.672 -1.675 -0.168 1.00 94.75 93 CYS A CA 1
ATOM 753 C C . CYS A 1 93 ? -2.691 -2.800 0.155 1.00 94.75 93 CYS A C 1
ATOM 755 O O . CYS A 1 93 ? -2.606 -3.235 1.301 1.00 94.75 93 CYS A O 1
ATOM 757 N N . THR A 1 94 ? -1.948 -3.246 -0.850 1.00 95.81 94 THR A N 1
ATOM 758 C CA . THR A 1 94 ? -1.155 -4.477 -0.825 1.00 95.81 94 THR A CA 1
ATOM 759 C C . THR A 1 94 ? 0.346 -4.199 -0.872 1.00 95.81 94 THR A C 1
ATOM 761 O O . THR A 1 94 ? 0.781 -3.084 -1.171 1.00 95.81 94 THR A O 1
ATOM 764 N N . VAL A 1 95 ? 1.164 -5.213 -0.592 1.00 96.75 95 VAL A N 1
ATOM 765 C CA . VAL A 1 95 ? 2.617 -5.136 -0.797 1.00 96.75 95 VAL A CA 1
ATOM 766 C C . VAL A 1 95 ? 2.927 -4.986 -2.288 1.00 96.75 95 VAL A C 1
ATOM 768 O O . VAL A 1 95 ? 3.778 -4.175 -2.663 1.00 96.75 95 VAL A O 1
ATOM 771 N N . SER A 1 96 ? 2.190 -5.688 -3.150 1.00 94.38 96 SER A N 1
ATOM 772 C CA . SER A 1 96 ? 2.341 -5.591 -4.604 1.00 94.38 96 SER A CA 1
ATOM 773 C C . SER A 1 96 ? 2.128 -4.169 -5.148 1.00 94.38 96 SER A C 1
ATOM 775 O O . SER A 1 96 ? 2.801 -3.755 -6.095 1.00 94.38 96 SER A O 1
ATOM 777 N N . ASP A 1 97 ? 1.281 -3.365 -4.497 1.00 93.88 97 ASP A N 1
ATOM 778 C CA . ASP A 1 97 ? 1.064 -1.960 -4.854 1.00 93.88 97 ASP A CA 1
ATOM 779 C C . ASP A 1 97 ? 2.306 -1.076 -4.680 1.00 93.88 97 ASP A C 1
ATOM 781 O O . ASP A 1 97 ? 2.397 -0.043 -5.348 1.00 93.88 97 ASP A O 1
ATOM 785 N N . ILE A 1 98 ? 3.245 -1.427 -3.791 1.00 95.06 98 ILE A N 1
ATOM 786 C CA . ILE A 1 98 ? 4.385 -0.563 -3.435 1.00 95.06 98 ILE A CA 1
ATOM 787 C C . ILE A 1 98 ? 5.732 -1.027 -3.997 1.00 95.06 98 ILE A C 1
ATOM 789 O O . ILE A 1 98 ? 6.726 -0.302 -3.876 1.00 95.06 98 ILE A O 1
ATOM 793 N N . VAL A 1 99 ? 5.786 -2.200 -4.624 1.00 94.50 99 VAL A N 1
ATOM 794 C CA . VAL A 1 99 ? 7.031 -2.810 -5.112 1.00 94.50 99 VAL A CA 1
ATOM 795 C C . VAL A 1 99 ? 7.263 -2.590 -6.605 1.00 94.50 99 VAL A C 1
ATOM 797 O O . VAL A 1 99 ? 6.398 -2.134 -7.352 1.00 94.50 99 VAL A O 1
ATOM 800 N N . THR A 1 100 ? 8.483 -2.846 -7.054 1.00 93.62 100 THR A N 1
ATOM 801 C CA . THR A 1 100 ? 8.856 -2.872 -8.465 1.00 93.62 100 THR A CA 1
ATOM 802 C C . THR A 1 100 ? 8.160 -4.022 -9.198 1.00 93.62 100 THR A C 1
ATOM 804 O O . THR A 1 100 ? 7.749 -5.007 -8.594 1.00 93.62 100 THR A O 1
ATOM 807 N N . ALA A 1 101 ? 8.034 -3.909 -10.521 1.00 92.56 101 ALA A N 1
ATOM 808 C CA . ALA A 1 101 ? 7.336 -4.874 -11.368 1.00 92.56 101 ALA A CA 1
ATOM 809 C C . ALA A 1 101 ? 7.934 -6.282 -11.301 1.00 92.56 101 ALA A C 1
ATOM 811 O O . ALA A 1 101 ? 7.230 -7.248 -11.543 1.00 92.56 101 ALA A O 1
ATOM 812 N N . ASP A 1 102 ? 9.210 -6.417 -10.952 1.00 92.06 102 ASP A N 1
ATOM 813 C CA . ASP A 1 102 ? 9.864 -7.705 -10.714 1.00 92.06 102 ASP A CA 1
ATOM 814 C C . ASP A 1 102 ? 9.538 -8.323 -9.339 1.00 92.06 102 ASP A C 1
ATOM 816 O O . ASP A 1 102 ? 10.019 -9.414 -9.045 1.00 92.06 102 ASP A O 1
ATOM 820 N N . GLY A 1 103 ? 8.760 -7.637 -8.493 1.00 93.81 103 GLY A N 1
ATOM 821 C CA . GLY A 1 103 ? 8.354 -8.102 -7.167 1.00 93.81 103 GLY A CA 1
ATOM 822 C C . GLY A 1 103 ? 9.470 -8.078 -6.120 1.00 93.81 103 GLY A C 1
ATOM 823 O O . GLY A 1 103 ? 9.330 -8.709 -5.077 1.00 93.81 103 GLY A O 1
ATOM 824 N N . ARG A 1 104 ? 10.600 -7.400 -6.380 1.00 93.88 104 ARG A N 1
ATOM 825 C CA . ARG A 1 104 ? 11.815 -7.537 -5.551 1.00 93.88 104 ARG A CA 1
ATOM 826 C C . ARG A 1 104 ? 12.074 -6.399 -4.582 1.00 93.88 104 ARG A C 1
ATOM 828 O O . ARG A 1 104 ? 12.641 -6.642 -3.523 1.00 93.88 104 ARG A O 1
ATOM 835 N N . SER A 1 105 ? 11.734 -5.162 -4.935 1.00 94.38 105 SER A N 1
ATOM 836 C CA . SER A 1 105 ? 12.136 -3.990 -4.148 1.00 94.38 105 SER A CA 1
ATOM 837 C C . SER A 1 105 ? 11.013 -2.978 -3.992 1.00 94.38 105 SER A C 1
ATOM 839 O O . SER A 1 105 ? 10.193 -2.819 -4.889 1.00 94.38 105 SER A O 1
ATOM 841 N N . ILE A 1 106 ? 10.976 -2.249 -2.877 1.00 95.19 106 ILE A N 1
ATOM 842 C CA . ILE A 1 106 ? 10.004 -1.163 -2.696 1.00 95.19 106 ILE A CA 1
ATOM 843 C C . ILE A 1 106 ? 10.388 0.022 -3.594 1.00 95.19 106 ILE A C 1
ATOM 845 O O . ILE A 1 106 ? 11.540 0.484 -3.594 1.00 95.19 106 ILE A O 1
ATOM 849 N N . ARG A 1 107 ? 9.415 0.556 -4.344 1.00 93.38 107 ARG A N 1
ATOM 850 C CA . ARG A 1 107 ? 9.622 1.706 -5.234 1.00 93.38 107 ARG A CA 1
ATOM 851 C C . ARG A 1 107 ? 10.059 2.935 -4.446 1.00 93.38 107 ARG A C 1
ATOM 853 O O . ARG A 1 107 ? 9.578 3.215 -3.350 1.00 93.38 107 ARG A O 1
ATOM 860 N N . GLU A 1 108 ? 10.950 3.721 -5.040 1.00 92.12 108 GLU A N 1
ATOM 861 C CA . GLU A 1 108 ? 11.493 4.917 -4.391 1.00 92.12 108 GLU A CA 1
ATOM 862 C C . GLU A 1 108 ? 10.427 5.989 -4.117 1.00 92.12 108 GLU A C 1
ATOM 864 O O . GLU A 1 108 ? 10.476 6.672 -3.092 1.00 92.12 108 GLU A O 1
ATOM 869 N N . SER A 1 109 ? 9.442 6.118 -5.005 1.00 92.44 109 SER A N 1
ATOM 870 C CA . SER A 1 109 ? 8.259 6.964 -4.828 1.00 92.44 109 SER A CA 1
ATOM 871 C C . SER A 1 109 ? 7.507 6.591 -3.550 1.00 92.44 109 SER A C 1
ATOM 873 O O . SER A 1 109 ? 7.354 7.428 -2.661 1.00 92.44 109 SER A O 1
ATOM 875 N N . MET A 1 110 ? 7.134 5.321 -3.420 1.00 94.88 110 MET A N 1
ATOM 876 C CA . MET A 1 110 ? 6.374 4.766 -2.296 1.00 94.88 110 MET A CA 1
ATOM 877 C C . MET A 1 110 ? 7.148 4.859 -0.980 1.00 94.88 110 MET A C 1
ATOM 879 O O . MET A 1 110 ? 6.594 5.229 0.054 1.00 94.88 110 MET A O 1
ATOM 883 N N . TRP A 1 111 ? 8.463 4.642 -1.032 1.00 95.38 111 TRP A N 1
ATOM 884 C CA . TRP A 1 111 ? 9.356 4.809 0.114 1.00 95.38 111 TRP A CA 1
ATOM 885 C C . TRP A 1 111 ? 9.374 6.239 0.670 1.00 95.38 111 TRP A C 1
ATOM 887 O O . TRP A 1 111 ? 9.416 6.451 1.881 1.00 95.38 111 TRP A O 1
ATOM 897 N N . HIS A 1 112 ? 9.331 7.241 -0.210 1.00 94.38 112 HIS A N 1
ATOM 898 C CA . HIS A 1 112 ? 9.349 8.661 0.160 1.00 94.38 112 HIS A CA 1
ATOM 899 C C . HIS A 1 112 ? 7.946 9.284 0.219 1.00 94.38 112 HIS A C 1
ATOM 901 O O . HIS A 1 112 ? 7.798 10.515 0.220 1.00 94.38 112 HIS A O 1
ATOM 907 N N . GLY A 1 113 ? 6.903 8.453 0.233 1.00 94.25 113 GLY A N 1
ATOM 908 C CA . GLY A 1 113 ? 5.522 8.902 0.308 1.00 94.25 113 GLY A CA 1
ATOM 909 C C . GLY A 1 113 ? 5.084 9.729 -0.897 1.00 94.25 113 GLY A C 1
ATOM 910 O O . GLY A 1 113 ? 4.303 10.65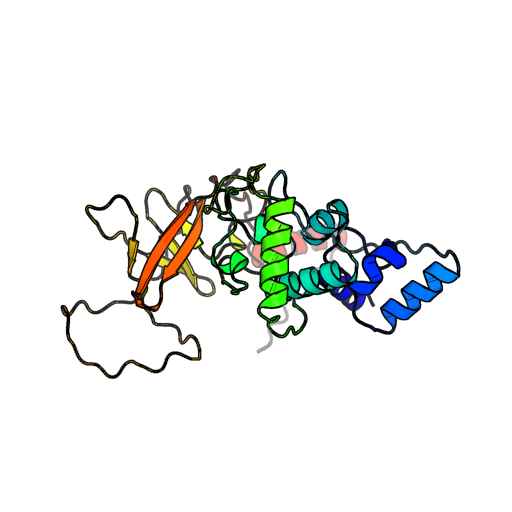7 -0.739 1.00 94.25 113 GLY A O 1
ATOM 911 N N . LYS A 1 114 ? 5.642 9.522 -2.088 1.00 92.75 114 LYS A N 1
ATOM 912 C CA . LYS A 1 114 ? 5.232 10.198 -3.325 1.00 92.75 114 LYS A CA 1
ATOM 913 C C . LYS A 1 114 ? 4.262 9.293 -4.076 1.00 92.75 114 LYS A C 1
ATOM 915 O O . LYS A 1 114 ? 4.615 8.164 -4.395 1.00 92.75 114 LYS A O 1
ATOM 920 N N . ARG A 1 115 ? 3.078 9.818 -4.399 1.00 89.69 115 ARG A N 1
ATOM 921 C CA . ARG A 1 115 ? 2.171 9.158 -5.344 1.00 89.69 115 ARG A CA 1
ATOM 922 C C . ARG A 1 115 ? 2.878 9.051 -6.689 1.00 89.69 115 ARG A C 1
ATOM 924 O O . ARG A 1 115 ? 3.451 10.036 -7.160 1.00 89.69 115 ARG A O 1
ATOM 931 N N . ASP A 1 116 ? 2.839 7.871 -7.280 1.00 81.44 116 ASP A N 1
ATOM 932 C CA . ASP A 1 116 ? 3.185 7.674 -8.676 1.00 81.44 116 ASP A CA 1
ATOM 933 C C . ASP A 1 116 ? 1.959 7.164 -9.428 1.00 81.44 116 ASP A C 1
ATOM 935 O O . ASP A 1 116 ? 0.981 6.718 -8.835 1.00 81.44 116 ASP A O 1
ATOM 939 N N . ASN A 1 117 ? 2.017 7.270 -10.749 1.00 71.12 117 ASN A N 1
ATOM 940 C CA . ASN A 1 117 ? 1.002 6.716 -11.628 1.00 71.12 117 ASN A CA 1
ATOM 941 C C . ASN A 1 117 ? 1.526 5.402 -12.216 1.00 71.12 117 ASN A C 1
ATOM 943 O O . ASN A 1 117 ? 1.391 5.189 -13.414 1.00 71.12 117 ASN A O 1
ATOM 947 N N . ALA A 1 118 ? 2.208 4.551 -11.440 1.00 72.81 118 ALA A N 1
ATOM 948 C CA . ALA A 1 118 ? 2.649 3.256 -11.966 1.00 72.81 118 ALA A CA 1
ATOM 949 C C . ALA A 1 118 ? 1.447 2.323 -12.194 1.00 72.81 118 ALA A C 1
ATOM 951 O O . ALA A 1 118 ? 1.354 1.673 -13.239 1.00 72.81 118 ALA A O 1
ATOM 952 N N . HIS A 1 119 ? 0.494 2.350 -11.259 1.00 76.31 119 HIS A N 1
ATOM 953 C CA . HIS A 1 119 ? -0.727 1.549 -11.283 1.00 76.31 119 HIS A CA 1
ATOM 954 C C . HIS A 1 119 ? -1.972 2.425 -11.371 1.00 76.31 119 HIS A C 1
ATOM 956 O O . HIS A 1 119 ? -1.987 3.572 -10.917 1.00 76.31 119 HIS A O 1
ATOM 962 N N . ARG A 1 120 ? -3.041 1.860 -11.927 1.00 76.25 120 ARG A N 1
ATOM 963 C CA . ARG A 1 120 ? -4.379 2.444 -11.877 1.00 76.25 120 ARG A CA 1
ATOM 964 C C . ARG A 1 120 ? -5.132 1.857 -10.694 1.00 76.25 120 ARG A C 1
ATOM 966 O O . ARG A 1 120 ? -5.492 0.687 -10.708 1.00 76.25 120 ARG A O 1
ATOM 973 N N . SER A 1 121 ? -5.409 2.686 -9.693 1.00 82.00 121 SER A N 1
ATOM 974 C CA . SER A 1 121 ? -6.414 2.332 -8.697 1.00 82.00 121 SER A CA 1
ATOM 975 C C . SER A 1 121 ? -7.803 2.372 -9.335 1.00 82.00 121 SER A C 1
ATOM 977 O O . SER A 1 121 ? -8.185 3.390 -9.912 1.00 82.00 121 SER A O 1
ATOM 979 N N . SER A 1 122 ? -8.572 1.296 -9.183 1.00 82.31 122 SER A N 1
ATOM 980 C CA . SER A 1 122 ? -10.008 1.258 -9.491 1.00 82.31 122 SER A CA 1
ATOM 981 C C . SER A 1 122 ? -10.866 1.902 -8.395 1.00 82.31 122 SER A C 1
ATOM 983 O O . SER A 1 122 ? -12.036 2.199 -8.626 1.00 82.31 122 SER A O 1
ATOM 985 N N . TYR A 1 123 ? -10.293 2.140 -7.214 1.00 88.69 123 TYR A N 1
ATOM 986 C CA . TYR A 1 123 ? -11.008 2.659 -6.054 1.00 88.69 123 TYR A CA 1
ATOM 987 C C . TYR A 1 123 ? -11.160 4.176 -6.044 1.00 88.69 123 TYR A C 1
ATOM 989 O O . TYR A 1 123 ? -10.264 4.919 -6.462 1.00 88.69 123 TYR A O 1
ATOM 997 N N . GLN A 1 124 ? -12.264 4.623 -5.447 1.00 88.94 124 GLN A N 1
ATOM 998 C CA . GLN A 1 124 ? -12.453 6.003 -5.020 1.00 88.94 124 GLN A CA 1
ATOM 999 C C . GLN A 1 124 ? -11.856 6.173 -3.624 1.00 88.94 124 GLN A C 1
ATOM 1001 O O . GLN A 1 124 ? -12.448 5.783 -2.625 1.00 88.94 124 GLN A O 1
ATOM 1006 N N . TRP A 1 125 ? -10.648 6.726 -3.563 1.00 91.50 125 TRP A N 1
ATOM 1007 C CA . TRP A 1 125 ? -9.945 6.903 -2.296 1.00 91.50 125 TRP A CA 1
ATOM 1008 C C . TRP A 1 125 ? -10.496 8.077 -1.481 1.00 91.50 125 TRP A C 1
ATOM 1010 O O . TRP A 1 125 ? -10.760 9.140 -2.060 1.00 91.50 125 TRP A O 1
ATOM 1020 N N . PRO A 1 126 ? -10.546 7.949 -0.141 1.00 87.00 126 PRO A N 1
ATOM 1021 C CA . PRO A 1 126 ? -10.845 9.064 0.743 1.00 87.00 126 PRO A CA 1
ATOM 1022 C C . PRO A 1 126 ? -9.910 10.257 0.517 1.00 87.00 126 PRO A C 1
ATOM 1024 O O . PRO A 1 126 ? -8.752 10.131 0.097 1.00 87.00 126 PRO A O 1
ATOM 1027 N N . ARG A 1 127 ? -10.399 11.460 0.827 1.00 88.19 127 ARG A N 1
ATOM 1028 C CA . ARG A 1 127 ? -9.588 12.679 0.732 1.00 88.19 127 ARG A CA 1
ATOM 1029 C C . ARG A 1 127 ? -8.564 12.710 1.862 1.00 88.19 127 ARG A C 1
ATOM 1031 O O . ARG A 1 127 ? -8.897 12.989 3.006 1.00 88.19 127 ARG A O 1
ATOM 1038 N N . THR A 1 128 ? -7.301 12.493 1.519 1.00 90.25 128 THR A N 1
ATOM 1039 C CA . THR A 1 128 ? -6.189 12.498 2.479 1.00 90.25 128 THR A CA 1
ATOM 1040 C C . THR A 1 128 ? -5.266 13.697 2.291 1.00 90.25 128 THR A C 1
ATOM 1042 O O . THR A 1 128 ? -4.911 14.042 1.160 1.00 90.25 128 THR A O 1
ATOM 1045 N N . VAL A 1 129 ? -4.772 14.253 3.396 1.00 93.38 129 VAL A N 1
ATOM 1046 C CA . VAL A 1 129 ? -3.646 15.198 3.400 1.00 93.38 129 VAL A CA 1
ATOM 1047 C C . VAL A 1 129 ? -2.338 14.420 3.521 1.00 93.38 129 VAL A C 1
ATOM 1049 O O . VAL A 1 129 ? -2.293 13.369 4.152 1.00 93.38 129 VAL A O 1
ATOM 1052 N N . ARG A 1 130 ? -1.258 14.929 2.917 1.00 95.69 130 ARG A N 1
ATOM 1053 C CA . ARG A 1 130 ? 0.069 14.314 3.032 1.00 95.69 130 ARG A CA 1
ATOM 1054 C C . ARG A 1 130 ? 0.515 14.278 4.504 1.00 95.69 130 ARG A C 1
ATOM 1056 O O . ARG A 1 130 ? 0.669 15.353 5.087 1.00 95.69 130 ARG A O 1
ATOM 1063 N N . PRO A 1 131 ? 0.820 13.096 5.073 1.00 96.38 131 PRO A N 1
ATOM 1064 C CA . PRO A 1 131 ? 1.409 13.003 6.403 1.00 96.38 131 PRO A CA 1
ATOM 1065 C C . PRO A 1 131 ? 2.739 13.757 6.500 1.00 96.38 131 PRO A C 1
ATOM 1067 O O . PRO A 1 131 ? 3.480 13.901 5.518 1.00 96.38 131 PRO A O 1
ATOM 1070 N N . ASN A 1 132 ? 3.048 14.245 7.700 1.00 96.50 132 ASN A N 1
ATOM 1071 C CA . ASN A 1 132 ? 4.298 14.949 7.968 1.00 96.50 132 ASN A CA 1
ATOM 1072 C C . ASN A 1 132 ? 5.517 14.000 7.891 1.00 96.50 132 ASN A C 1
ATOM 1074 O O . ASN A 1 132 ? 5.403 12.782 7.752 1.00 96.50 132 ASN A O 1
ATOM 1078 N N . ARG A 1 133 ? 6.721 14.571 8.004 1.00 96.69 133 ARG A N 1
ATOM 1079 C CA . ARG A 1 133 ? 7.979 13.814 7.912 1.00 96.69 133 ARG A CA 1
ATOM 1080 C C . ARG A 1 133 ? 8.121 12.726 8.983 1.00 96.69 133 ARG A C 1
ATOM 1082 O O . ARG A 1 133 ? 8.760 11.719 8.707 1.00 96.69 133 ARG A O 1
ATOM 1089 N N . THR A 1 134 ? 7.569 12.921 10.178 1.00 97.44 134 THR A N 1
ATOM 1090 C CA . THR A 1 134 ? 7.659 11.950 11.278 1.00 97.44 134 THR A CA 1
ATOM 1091 C C . THR A 1 134 ? 6.925 10.661 10.925 1.00 97.44 134 THR A C 1
ATOM 1093 O O . THR A 1 134 ? 7.502 9.586 11.047 1.00 97.44 134 THR A O 1
ATOM 1096 N N . HIS A 1 135 ? 5.715 10.757 10.372 1.00 97.56 135 HIS A N 1
ATOM 1097 C CA . HIS A 1 135 ? 4.945 9.573 9.970 1.00 97.56 135 HIS A CA 1
ATOM 1098 C C . HIS A 1 135 ? 5.554 8.854 8.761 1.00 97.56 135 HIS A C 1
ATOM 1100 O O . HIS A 1 135 ? 5.506 7.631 8.690 1.00 97.56 135 HIS A O 1
ATOM 1106 N N . TRP A 1 136 ? 6.220 9.576 7.853 1.00 97.81 136 TRP A N 1
ATOM 1107 C CA . TRP A 1 136 ? 6.992 8.935 6.781 1.00 97.81 136 TRP A CA 1
ATOM 1108 C C . TRP A 1 136 ? 8.247 8.215 7.279 1.00 97.81 136 TRP A C 1
ATOM 1110 O O . TRP A 1 136 ? 8.628 7.205 6.698 1.00 97.81 136 TRP A O 1
ATOM 1120 N N . LYS A 1 137 ? 8.887 8.694 8.352 1.00 96.94 137 LYS A N 1
ATOM 1121 C CA . LYS A 1 137 ? 9.969 7.935 8.996 1.00 96.94 137 LYS A CA 1
ATOM 1122 C C . LYS A 1 137 ? 9.435 6.648 9.618 1.00 96.94 137 LYS A C 1
ATOM 1124 O O . LYS A 1 137 ? 10.008 5.596 9.367 1.00 96.94 137 LYS A O 1
ATOM 1129 N N . ALA A 1 138 ? 8.311 6.729 10.333 1.00 97.00 138 ALA A N 1
ATOM 1130 C CA . ALA A 1 138 ? 7.650 5.552 10.891 1.00 97.00 138 ALA A CA 1
ATOM 1131 C C . ALA A 1 138 ? 7.266 4.549 9.790 1.00 97.00 138 ALA A C 1
ATOM 1133 O O . ALA A 1 138 ? 7.537 3.364 9.925 1.00 97.00 138 ALA A O 1
ATOM 1134 N N . TRP A 1 139 ? 6.726 5.020 8.662 1.00 97.88 139 TRP A N 1
ATOM 1135 C CA . TRP A 1 139 ? 6.456 4.195 7.480 1.00 97.88 139 TRP A CA 1
ATOM 1136 C C . TRP A 1 139 ? 7.689 3.418 7.002 1.00 97.88 139 TRP A C 1
ATOM 1138 O O . TRP A 1 139 ? 7.627 2.205 6.826 1.00 97.88 139 TRP A O 1
ATOM 1148 N N . GLN A 1 140 ? 8.827 4.094 6.842 1.00 96.62 140 GLN A N 1
ATOM 1149 C CA . GLN A 1 140 ? 10.077 3.465 6.404 1.00 96.62 140 GLN A CA 1
ATOM 1150 C C . GLN A 1 140 ? 10.602 2.447 7.420 1.00 96.62 140 GLN A C 1
ATOM 1152 O O . GLN A 1 140 ? 11.020 1.355 7.043 1.00 96.62 140 GLN A O 1
ATOM 1157 N N . GLU A 1 141 ? 10.563 2.787 8.705 1.00 95.50 141 GLU A N 1
ATOM 1158 C CA . GLU A 1 141 ? 10.991 1.914 9.798 1.00 95.50 141 GLU A CA 1
ATOM 1159 C C . GLU A 1 141 ? 10.165 0.621 9.849 1.00 95.50 141 GLU A C 1
ATOM 1161 O O . GLU A 1 141 ? 10.723 -0.478 9.859 1.00 95.50 141 GLU A O 1
ATOM 1166 N N . HIS A 1 142 ? 8.838 0.740 9.785 1.00 96.94 142 HIS A N 1
ATOM 1167 C CA . HIS A 1 142 ? 7.930 -0.401 9.861 1.00 96.94 142 HIS A CA 1
ATOM 1168 C C . HIS A 1 142 ? 7.998 -1.283 8.616 1.00 96.94 142 HIS A C 1
ATOM 1170 O O . HIS A 1 142 ? 8.048 -2.504 8.745 1.00 96.94 142 HIS A O 1
ATOM 1176 N N . LEU A 1 143 ? 8.098 -0.693 7.419 1.00 96.56 143 LEU A N 1
ATOM 1177 C CA . LEU A 1 143 ? 8.359 -1.461 6.200 1.00 96.56 143 LEU A CA 1
ATOM 1178 C C . LEU A 1 143 ? 9.705 -2.187 6.261 1.00 96.56 143 LEU A C 1
ATOM 1180 O O . LEU A 1 143 ? 9.791 -3.333 5.829 1.00 96.56 143 LEU A O 1
ATOM 1184 N N . THR A 1 144 ? 10.745 -1.549 6.812 1.00 95.31 144 THR A N 1
ATOM 1185 C CA . THR A 1 144 ? 12.062 -2.186 6.985 1.00 95.31 144 THR A CA 1
ATOM 1186 C C . THR A 1 144 ? 11.952 -3.425 7.855 1.00 95.31 144 THR A C 1
ATOM 1188 O O . THR A 1 144 ? 12.420 -4.493 7.466 1.00 95.31 144 THR A O 1
ATOM 1191 N N . ARG A 1 145 ? 11.297 -3.292 9.010 1.00 94.88 145 ARG A N 1
ATOM 1192 C CA . ARG A 1 145 ? 11.110 -4.388 9.961 1.00 94.88 145 ARG A CA 1
ATOM 1193 C C . ARG A 1 145 ? 10.280 -5.528 9.363 1.00 94.88 145 ARG A C 1
ATOM 1195 O O . ARG A 1 145 ? 10.682 -6.689 9.465 1.00 94.88 145 ARG A O 1
ATOM 1202 N N . ALA A 1 146 ? 9.167 -5.187 8.712 1.00 95.19 146 ALA A N 1
ATOM 1203 C CA . ALA A 1 146 ? 8.223 -6.147 8.143 1.00 95.19 146 ALA A CA 1
ATOM 1204 C C . ALA A 1 146 ? 8.817 -6.909 6.960 1.00 95.19 146 ALA A C 1
ATOM 1206 O O . ALA A 1 146 ? 8.840 -8.136 6.942 1.00 95.19 146 ALA A O 1
ATOM 1207 N N . LEU A 1 147 ? 9.278 -6.163 5.958 1.00 95.62 147 LEU A N 1
ATOM 1208 C CA . LEU A 1 147 ? 9.381 -6.672 4.597 1.00 95.62 147 LEU A CA 1
ATOM 1209 C C . LEU A 1 147 ? 10.817 -6.793 4.104 1.00 95.62 147 LEU A C 1
ATOM 1211 O O . LEU A 1 147 ? 11.064 -7.558 3.175 1.00 95.62 147 LEU A O 1
ATOM 1215 N N . LEU A 1 148 ? 11.759 -6.031 4.663 1.00 95.19 148 LEU A N 1
ATOM 1216 C CA . LEU A 1 148 ? 13.084 -5.877 4.067 1.00 95.19 148 LEU A CA 1
ATOM 1217 C C . LEU A 1 148 ? 14.133 -6.816 4.672 1.00 95.19 148 LEU A C 1
ATOM 1219 O O . LEU A 1 148 ? 14.025 -7.296 5.809 1.00 95.19 148 LEU A O 1
ATOM 1223 N N . VAL A 1 149 ? 15.177 -7.070 3.882 1.00 91.50 149 VAL A N 1
ATOM 1224 C CA . VAL A 1 149 ? 16.429 -7.650 4.381 1.00 91.50 149 VAL A CA 1
ATOM 1225 C C . VAL A 1 149 ? 17.163 -6.587 5.203 1.00 91.50 149 VAL A C 1
ATOM 1227 O O . VAL A 1 149 ? 17.288 -5.439 4.777 1.00 91.50 149 VAL A O 1
ATOM 1230 N N . SER A 1 150 ? 17.648 -6.963 6.388 1.00 73.94 150 SER A N 1
ATOM 1231 C CA . SER A 1 150 ? 18.296 -6.051 7.341 1.00 73.94 150 SER A CA 1
ATOM 1232 C C . SER A 1 150 ? 19.591 -5.404 6.819 1.00 73.94 150 SER A C 1
ATOM 1234 O O . SER A 1 150 ? 20.057 -4.433 7.411 1.00 73.94 150 SER A O 1
ATOM 1236 N N . ASP A 1 151 ? 20.177 -5.915 5.729 1.00 64.38 151 ASP A N 1
ATOM 1237 C CA . ASP A 1 151 ? 21.480 -5.512 5.193 1.00 64.38 151 ASP A CA 1
ATOM 1238 C C . ASP A 1 151 ? 21.424 -4.779 3.838 1.00 64.38 151 ASP A C 1
ATOM 1240 O O . ASP A 1 151 ? 22.237 -5.031 2.953 1.00 64.38 151 ASP A O 1
ATOM 1244 N N . GLY A 1 152 ? 20.544 -3.794 3.627 1.00 55.78 152 GLY A N 1
ATOM 1245 C CA . GLY A 1 152 ? 20.757 -2.996 2.417 1.00 55.78 152 GLY A CA 1
ATOM 1246 C C . GLY A 1 152 ? 19.906 -1.771 2.172 1.00 55.78 152 GLY A C 1
ATOM 1247 O O . GLY A 1 152 ? 18.680 -1.803 2.144 1.00 55.78 152 GLY A O 1
ATOM 1248 N N . SER A 1 153 ? 20.610 -0.708 1.784 1.00 64.88 153 SER A N 1
ATOM 1249 C CA . SER A 1 153 ? 20.124 0.537 1.175 1.00 64.88 153 SER A CA 1
ATOM 1250 C C . SER A 1 153 ? 19.222 0.362 -0.062 1.00 64.88 153 SER A C 1
ATOM 1252 O O . SER A 1 153 ? 18.696 1.347 -0.581 1.00 64.88 153 SER A O 1
ATOM 1254 N N . GLN A 1 154 ? 19.033 -0.868 -0.549 1.00 78.06 154 GLN A N 1
ATOM 1255 C CA . GLN A 1 154 ? 18.350 -1.182 -1.805 1.00 78.06 154 GLN A CA 1
ATOM 1256 C C . GLN A 1 154 ? 16.840 -1.429 -1.667 1.00 78.06 154 GLN A C 1
ATOM 1258 O O . GLN A 1 154 ? 16.177 -1.622 -2.682 1.00 78.06 154 GLN A O 1
ATOM 1263 N N . ARG A 1 155 ? 16.274 -1.387 -0.448 1.00 92.38 155 ARG A N 1
ATOM 1264 C CA . ARG A 1 155 ? 14.839 -1.648 -0.195 1.00 92.38 155 ARG A CA 1
ATOM 1265 C C . ARG A 1 155 ? 14.373 -3.001 -0.752 1.00 92.38 155 ARG A C 1
ATOM 1267 O O . ARG A 1 155 ? 13.274 -3.103 -1.296 1.00 92.38 155 ARG A O 1
ATOM 1274 N N . LEU A 1 156 ? 15.236 -4.012 -0.653 1.00 94.75 156 LEU A N 1
ATOM 1275 C CA . LEU A 1 156 ? 14.997 -5.360 -1.162 1.00 94.75 156 LEU A CA 1
ATOM 1276 C C . LEU A 1 156 ? 14.113 -6.149 -0.191 1.00 94.75 156 LEU A C 1
ATOM 1278 O O . LEU A 1 156 ? 14.395 -6.182 1.010 1.00 94.75 156 LEU A O 1
ATOM 1282 N N . LEU A 1 157 ? 13.074 -6.795 -0.718 1.00 95.19 157 LEU A N 1
ATOM 1283 C CA . LEU A 1 157 ? 12.217 -7.678 0.059 1.00 95.19 157 LEU A CA 1
ATOM 1284 C C . LEU A 1 157 ? 12.992 -8.906 0.545 1.00 95.19 157 LEU A C 1
ATOM 1286 O O . LEU A 1 157 ? 13.761 -9.507 -0.205 1.00 95.19 157 LEU A O 1
ATOM 1290 N N . ARG A 1 158 ? 12.724 -9.322 1.785 1.00 94.50 158 ARG A N 1
ATOM 1291 C CA . ARG A 1 158 ? 13.201 -10.591 2.351 1.00 94.50 158 ARG A CA 1
ATOM 1292 C C . ARG A 1 158 ? 12.643 -11.786 1.587 1.00 94.50 158 ARG A C 1
ATOM 1294 O O . ARG A 1 158 ? 13.360 -12.751 1.338 1.00 94.50 158 ARG A O 1
ATOM 1301 N N . HIS A 1 159 ? 11.382 -11.680 1.187 1.00 94.06 159 HIS A N 1
ATOM 1302 C CA . HIS A 1 159 ? 10.682 -12.656 0.368 1.00 94.06 159 HIS A CA 1
ATOM 1303 C C . HIS A 1 159 ? 10.141 -11.926 -0.866 1.00 94.06 159 HIS A C 1
ATOM 1305 O O . HIS A 1 159 ? 9.170 -11.180 -0.743 1.00 94.06 159 HIS A O 1
ATOM 1311 N N . PRO A 1 160 ? 10.805 -12.047 -2.031 1.00 94.25 160 PRO A N 1
ATOM 1312 C CA . PRO A 1 160 ? 10.297 -11.481 -3.273 1.00 94.25 160 PRO A CA 1
ATOM 1313 C C . PRO A 1 160 ? 8.907 -12.025 -3.596 1.00 94.25 160 PRO A C 1
ATOM 1315 O O . PRO A 1 160 ? 8.640 -13.206 -3.367 1.00 94.25 160 PRO A O 1
ATOM 1318 N N . LEU A 1 161 ? 8.053 -11.174 -4.159 1.00 94.44 161 LEU A N 1
ATOM 1319 C CA . LEU A 1 161 ? 6.730 -11.592 -4.609 1.00 94.44 161 LEU A CA 1
ATOM 1320 C C . LEU A 1 161 ? 6.847 -12.528 -5.817 1.00 94.44 161 LEU A C 1
ATOM 1322 O O . LEU A 1 161 ? 7.777 -12.419 -6.625 1.00 94.44 161 LEU A O 1
ATOM 1326 N N . GLY A 1 162 ? 5.900 -13.453 -5.926 1.00 91.38 162 GLY A N 1
ATOM 1327 C CA . GLY A 1 162 ? 5.819 -14.400 -7.028 1.00 91.38 162 GLY A CA 1
ATOM 1328 C C . GLY A 1 162 ? 5.167 -13.809 -8.285 1.00 91.38 162 GLY A C 1
ATOM 1329 O O . GLY A 1 162 ? 5.062 -12.588 -8.441 1.00 91.38 162 GLY A O 1
ATOM 1330 N N . PRO A 1 163 ? 4.738 -14.667 -9.227 1.00 89.81 163 PRO A N 1
ATOM 1331 C CA . PRO A 1 163 ? 4.105 -14.241 -10.466 1.00 89.81 163 PRO A CA 1
ATOM 1332 C C . PRO A 1 163 ? 2.863 -13.379 -10.229 1.00 89.81 163 PRO A C 1
ATOM 1334 O O . PRO A 1 163 ? 2.054 -13.633 -9.334 1.00 89.81 163 PRO A O 1
ATOM 1337 N N . TRP A 1 164 ? 2.698 -12.369 -11.079 1.00 89.12 164 TRP A N 1
ATOM 1338 C CA . TRP A 1 164 ? 1.506 -11.533 -11.098 1.00 89.12 164 TRP A CA 1
ATOM 1339 C C . TRP A 1 164 ? 0.316 -12.286 -11.689 1.00 89.12 164 TRP A C 1
ATOM 1341 O O . TRP A 1 164 ? 0.442 -12.915 -12.741 1.00 89.12 164 TRP A O 1
ATOM 1351 N N . ILE A 1 165 ? -0.839 -12.152 -11.044 1.00 87.38 165 ILE A N 1
ATOM 1352 C CA . ILE A 1 165 ? -2.106 -12.780 -11.442 1.00 87.38 165 ILE A CA 1
ATOM 1353 C C . ILE A 1 165 ? -3.118 -11.771 -11.999 1.00 87.38 165 ILE A C 1
ATOM 1355 O O . ILE A 1 165 ? -4.135 -12.167 -12.560 1.00 87.38 165 ILE A O 1
ATOM 1359 N N . ASP A 1 166 ? -2.855 -10.469 -11.860 1.00 82.19 166 ASP A N 1
ATOM 1360 C CA . ASP A 1 166 ? -3.754 -9.422 -12.341 1.00 82.19 166 ASP A CA 1
ATOM 1361 C C . ASP A 1 166 ? -3.620 -9.164 -13.860 1.00 82.19 166 ASP A C 1
ATOM 1363 O O . ASP A 1 166 ? -2.645 -9.580 -14.488 1.00 82.19 166 ASP A O 1
ATOM 1367 N N . PRO A 1 167 ? -4.575 -8.476 -14.506 1.00 82.12 167 PRO A N 1
ATOM 1368 C CA . PRO A 1 167 ? -4.424 -8.074 -15.903 1.00 82.12 167 PRO A CA 1
ATOM 1369 C C . PRO A 1 167 ? -3.350 -6.992 -16.098 1.00 82.12 167 PRO A C 1
ATOM 1371 O O . PRO A 1 167 ? -3.169 -6.102 -15.263 1.00 82.12 167 PRO A O 1
ATOM 1374 N N . LEU A 1 168 ? -2.704 -6.979 -17.272 1.00 82.50 168 LEU A N 1
ATOM 1375 C CA . LEU A 1 168 ? -1.777 -5.903 -17.668 1.00 82.50 168 LEU A CA 1
ATOM 1376 C C . LEU A 1 168 ? -2.456 -4.522 -17.741 1.00 82.50 168 LEU A C 1
ATOM 1378 O O . LEU A 1 168 ? -1.779 -3.496 -17.698 1.00 82.50 168 LEU A O 1
ATOM 1382 N N . ASP A 1 169 ? -3.787 -4.472 -17.822 1.00 80.19 169 ASP A N 1
ATOM 1383 C CA . ASP A 1 169 ? -4.555 -3.228 -17.921 1.00 80.19 169 ASP A CA 1
ATOM 1384 C C . ASP A 1 169 ? -4.501 -2.332 -16.681 1.00 80.19 169 ASP A C 1
ATOM 1386 O O . ASP A 1 169 ? -4.762 -1.124 -16.768 1.00 80.19 169 ASP A O 1
ATOM 1390 N N . ASN A 1 170 ? -4.092 -2.896 -15.546 1.00 82.38 170 ASN A N 1
ATOM 1391 C CA . ASN A 1 170 ? -3.876 -2.150 -14.311 1.00 82.38 170 ASN A CA 1
ATOM 1392 C C . ASN A 1 170 ? -2.561 -1.357 -14.318 1.00 82.38 170 ASN A C 1
ATOM 1394 O O . ASN A 1 170 ? -2.341 -0.520 -13.439 1.00 82.38 170 ASN A O 1
ATOM 1398 N N . TRP A 1 171 ? -1.693 -1.593 -15.306 1.00 87.50 171 TRP A N 1
ATOM 1399 C CA . TRP A 1 171 ? -0.362 -1.008 -15.393 1.00 87.50 171 TRP A CA 1
ATOM 1400 C C . TRP A 1 171 ? -0.299 0.112 -16.427 1.00 87.50 171 TRP A C 1
ATOM 1402 O O . TRP A 1 171 ? -0.766 -0.012 -17.563 1.00 87.50 171 TRP A O 1
ATOM 1412 N N . ASN A 1 172 ? 0.335 1.218 -16.035 1.00 90.25 172 ASN A N 1
ATOM 1413 C CA . ASN A 1 172 ? 0.577 2.337 -16.943 1.00 90.25 172 ASN A CA 1
ATOM 1414 C C . ASN A 1 172 ? 1.882 2.188 -17.725 1.00 90.25 172 ASN A C 1
ATOM 1416 O O . ASN A 1 172 ? 2.029 2.827 -18.761 1.00 90.25 172 ASN A O 1
ATOM 1420 N N . TRP A 1 173 ? 2.814 1.352 -17.266 1.00 91.06 173 TRP A N 1
ATOM 1421 C CA . TRP A 1 173 ? 4.086 1.107 -17.942 1.00 91.06 173 TRP A CA 1
ATOM 1422 C C . TRP A 1 173 ? 4.231 -0.367 -18.301 1.00 91.06 173 TRP A C 1
ATOM 1424 O O . TRP A 1 173 ? 4.153 -1.234 -17.428 1.00 91.06 173 TRP A O 1
ATOM 1434 N N . LEU A 1 174 ? 4.489 -0.632 -19.581 1.00 91.38 174 LEU A N 1
ATOM 1435 C CA . LEU A 1 174 ? 4.795 -1.962 -20.104 1.00 91.38 174 LEU A CA 1
ATOM 1436 C C . LEU A 1 174 ? 6.139 -1.958 -20.828 1.00 91.38 174 LEU A C 1
ATOM 1438 O O . LEU A 1 174 ? 6.592 -0.934 -21.343 1.00 91.38 174 LEU A O 1
ATOM 1442 N N . TRP A 1 175 ? 6.772 -3.122 -20.877 1.00 89.75 175 TRP A N 1
ATOM 1443 C CA . TRP A 1 175 ? 8.044 -3.353 -21.539 1.00 89.75 175 TRP A CA 1
ATOM 1444 C C . TRP A 1 175 ? 7.935 -4.490 -22.549 1.00 89.75 175 TRP A C 1
ATOM 1446 O O . TRP A 1 175 ? 7.393 -5.549 -22.252 1.00 89.75 175 TRP A O 1
ATOM 1456 N N . SER A 1 176 ? 8.512 -4.267 -23.724 1.00 88.50 176 SER A N 1
ATOM 1457 C CA . SER A 1 176 ? 8.735 -5.252 -24.774 1.00 88.50 176 SER A CA 1
ATOM 1458 C C . SER A 1 176 ? 10.225 -5.448 -24.961 1.00 88.50 176 SER A C 1
ATOM 1460 O O . SER A 1 176 ? 10.958 -4.472 -25.138 1.00 88.50 176 SER A O 1
ATOM 1462 N N . SER A 1 177 ? 10.675 -6.695 -25.026 1.00 85.56 177 SER A N 1
ATOM 1463 C CA . SER A 1 177 ? 12.056 -6.987 -25.417 1.00 85.56 177 SER A CA 1
ATOM 1464 C C . SER A 1 177 ? 12.339 -6.566 -26.864 1.00 85.56 177 SER A C 1
ATOM 1466 O O . SER A 1 177 ? 13.455 -6.163 -27.189 1.00 85.56 177 SER A O 1
ATOM 1468 N N . THR A 1 178 ? 11.312 -6.610 -27.716 1.00 83.50 178 THR A N 1
ATOM 1469 C CA . THR A 1 178 ? 11.411 -6.314 -29.150 1.00 83.50 178 THR A CA 1
ATOM 1470 C C . THR A 1 178 ? 11.194 -4.837 -29.472 1.00 83.50 178 THR A C 1
ATOM 1472 O O . THR A 1 178 ? 11.892 -4.284 -30.322 1.00 83.50 178 THR A O 1
ATOM 1475 N N . HIS A 1 179 ? 10.260 -4.179 -28.783 1.00 82.31 179 HIS A N 1
ATOM 1476 C CA . HIS A 1 179 ? 9.852 -2.810 -29.108 1.00 82.31 179 HIS A CA 1
ATOM 1477 C C . HIS A 1 179 ? 10.303 -1.768 -28.078 1.00 82.31 179 HIS A C 1
ATOM 1479 O O . HIS A 1 179 ? 10.401 -0.593 -28.419 1.00 82.31 179 HIS A O 1
ATOM 1485 N N . GLY A 1 180 ? 10.645 -2.152 -26.850 1.00 86.81 180 GLY A N 1
ATOM 1486 C CA . GLY A 1 180 ? 11.017 -1.222 -25.787 1.00 86.81 180 GLY A CA 1
ATOM 1487 C C . GLY A 1 180 ? 9.843 -0.811 -24.896 1.00 86.81 180 GLY A C 1
ATOM 1488 O O . GLY A 1 180 ? 8.981 -1.626 -24.575 1.00 86.81 180 GLY A O 1
ATOM 1489 N N . LEU A 1 181 ? 9.842 0.443 -24.441 1.00 89.56 181 LEU A N 1
ATOM 1490 C CA . LEU A 1 181 ? 8.972 0.911 -23.361 1.00 89.56 181 LEU A CA 1
ATOM 1491 C C . LEU A 1 181 ? 7.664 1.521 -23.887 1.00 89.56 181 LEU A C 1
ATOM 1493 O O . LEU A 1 181 ? 7.668 2.335 -24.813 1.00 89.56 181 LEU A O 1
ATOM 1497 N N . PHE A 1 182 ? 6.557 1.177 -23.236 1.00 89.19 182 PHE A N 1
ATOM 1498 C CA . PHE A 1 182 ? 5.221 1.686 -23.521 1.00 89.19 182 PHE A CA 1
ATOM 1499 C C . PHE A 1 182 ? 4.647 2.378 -22.288 1.00 89.19 182 PHE A C 1
ATOM 1501 O O . PHE A 1 182 ? 4.748 1.860 -21.176 1.00 89.19 182 PHE A O 1
ATOM 1508 N N . HIS A 1 183 ? 4.012 3.529 -22.495 1.00 90.00 183 HIS A N 1
ATOM 1509 C CA . HIS A 1 183 ? 3.272 4.248 -21.462 1.00 90.00 183 HIS A CA 1
ATOM 1510 C C . HIS A 1 183 ? 1.817 4.407 -21.870 1.00 90.00 183 HIS A C 1
ATOM 1512 O O . HIS A 1 183 ? 1.526 4.864 -22.976 1.00 90.00 183 HIS A O 1
ATOM 1518 N N . ARG A 1 184 ? 0.890 4.079 -20.982 1.00 86.06 184 ARG A N 1
ATOM 1519 C CA . ARG A 1 184 ? -0.533 4.262 -21.231 1.00 86.06 184 ARG A CA 1
ATOM 1520 C C . ARG A 1 184 ? -0.884 5.749 -21.182 1.00 86.06 184 ARG A C 1
ATOM 1522 O O . ARG A 1 184 ? -0.572 6.443 -20.218 1.00 86.06 184 ARG A O 1
ATOM 1529 N N . GLN A 1 185 ? -1.569 6.239 -22.210 1.00 84.44 185 GLN A N 1
ATOM 1530 C CA . GLN A 1 185 ? -2.159 7.576 -22.242 1.00 84.44 185 GLN A CA 1
ATOM 1531 C C . GLN A 1 185 ? -3.611 7.486 -22.715 1.00 84.44 185 GLN A C 1
ATOM 1533 O O . GLN A 1 185 ? -3.887 7.241 -23.890 1.00 84.44 185 GLN A O 1
ATOM 1538 N N . GLY A 1 186 ? -4.550 7.675 -21.783 1.00 81.00 186 GLY A N 1
ATOM 1539 C CA . GLY A 1 186 ? -5.973 7.459 -22.040 1.00 81.00 186 GLY A CA 1
ATOM 1540 C C . GLY A 1 186 ? -6.242 6.011 -22.456 1.00 81.00 186 GLY A C 1
ATOM 1541 O O . GLY A 1 186 ? -5.862 5.078 -21.748 1.00 81.00 186 GLY A O 1
ATOM 1542 N N . HIS A 1 187 ? -6.869 5.835 -23.619 1.00 79.38 187 HIS A N 1
ATOM 1543 C CA . HIS A 1 187 ? -7.155 4.521 -24.207 1.00 79.38 187 HIS A CA 1
ATOM 1544 C C . HIS A 1 187 ? -6.034 3.995 -25.118 1.00 79.38 187 HIS A C 1
ATOM 1546 O O . HIS A 1 187 ? -6.156 2.903 -25.662 1.00 79.38 187 HIS A O 1
ATOM 1552 N N . GLY A 1 188 ? -4.957 4.763 -25.304 1.00 84.38 188 GLY A N 1
ATOM 1553 C CA . GLY A 1 188 ? -3.854 4.417 -26.194 1.00 84.38 188 GLY A CA 1
ATOM 1554 C C . GLY A 1 188 ? -2.534 4.201 -25.464 1.00 84.38 188 GLY A C 1
ATOM 1555 O O . GLY A 1 188 ? -2.403 4.424 -24.257 1.00 84.38 188 GLY A O 1
ATOM 1556 N N . TRP A 1 189 ? -1.527 3.811 -26.237 1.00 86.81 189 TRP A N 1
ATOM 1557 C CA . TRP A 1 189 ? -0.166 3.613 -25.758 1.00 86.81 189 TRP A CA 1
ATOM 1558 C C . TRP A 1 189 ? 0.780 4.566 -26.465 1.00 86.81 189 TRP A C 1
ATOM 1560 O O . TRP A 1 189 ? 0.750 4.683 -27.683 1.00 86.81 189 TRP A O 1
ATOM 1570 N N . GLN A 1 190 ? 1.636 5.239 -25.711 1.00 88.06 190 GLN A N 1
ATOM 1571 C CA . GLN A 1 190 ? 2.786 5.945 -26.252 1.00 88.06 190 GLN A CA 1
ATOM 1572 C C . GLN A 1 190 ? 3.998 5.034 -26.252 1.00 88.06 190 GLN A C 1
ATOM 1574 O O . GLN A 1 190 ? 4.299 4.382 -25.251 1.00 88.06 190 GLN A O 1
ATOM 1579 N N . HIS A 1 191 ? 4.696 5.018 -27.382 1.00 86.31 191 HIS A N 1
ATOM 1580 C CA . HIS A 1 191 ? 5.865 4.181 -27.592 1.00 86.31 191 HIS A CA 1
ATOM 1581 C C . HIS A 1 191 ? 7.152 4.996 -27.480 1.00 86.31 191 HIS A C 1
ATOM 1583 O O . HIS A 1 191 ? 7.365 5.959 -28.218 1.00 86.31 191 HIS A O 1
ATOM 1589 N N . TYR A 1 192 ? 8.036 4.586 -26.578 1.00 82.44 192 TYR A N 1
ATOM 1590 C CA . TYR A 1 192 ? 9.345 5.197 -26.401 1.00 82.44 192 TYR A CA 1
ATOM 1591 C C . TYR A 1 192 ? 10.379 4.340 -27.129 1.00 82.44 192 TYR A C 1
ATOM 1593 O O . TYR A 1 192 ? 10.369 3.118 -26.996 1.00 82.44 192 TYR A O 1
ATOM 1601 N N . ARG A 1 193 ? 11.273 4.979 -27.903 1.00 67.75 193 ARG A N 1
ATOM 1602 C CA . ARG A 1 193 ? 12.368 4.328 -28.654 1.00 67.75 193 ARG A CA 1
ATOM 1603 C C . ARG A 1 193 ? 13.722 4.480 -27.972 1.00 67.75 193 ARG A C 1
ATOM 1605 O O . ARG A 1 193 ? 14.024 5.529 -27.409 1.00 67.75 193 ARG A O 1
ATOM 1612 N N . HIS A 1 194 ? 14.519 3.409 -28.024 1.00 62.72 194 HIS A N 1
ATOM 1613 C CA . HIS A 1 194 ? 15.685 3.266 -27.158 1.00 62.72 194 HIS A CA 1
ATOM 1614 C C . HIS A 1 194 ? 16.743 4.256 -27.588 1.00 62.72 194 HIS A C 1
ATOM 1616 O O . HIS A 1 194 ? 17.095 4.314 -28.771 1.00 62.72 194 HIS A O 1
ATOM 1622 N N . ARG A 1 195 ? 17.318 4.978 -26.630 1.00 57.56 195 ARG A N 1
ATOM 1623 C CA . ARG A 1 195 ? 18.538 5.717 -26.901 1.00 57.56 195 ARG A CA 1
ATOM 1624 C C . ARG A 1 195 ? 19.683 4.715 -26.849 1.00 57.56 195 ARG A C 1
ATOM 1626 O O . ARG A 1 195 ? 19.974 4.170 -25.792 1.00 57.56 195 ARG A O 1
ATOM 1633 N N . ARG A 1 196 ? 20.339 4.443 -27.983 1.00 47.03 196 ARG A N 1
ATOM 1634 C CA . ARG A 1 196 ? 21.607 3.692 -27.986 1.00 47.03 196 ARG A CA 1
ATOM 1635 C C . ARG A 1 196 ? 22.633 4.493 -27.170 1.00 47.03 196 ARG A C 1
ATOM 1637 O O . ARG A 1 196 ? 23.279 5.384 -27.707 1.00 47.03 196 ARG A O 1
ATOM 1644 N N . SER A 1 197 ? 22.727 4.222 -25.873 1.00 47.25 197 SER A N 1
ATOM 1645 C CA . SER A 1 197 ? 23.761 4.746 -24.983 1.00 47.25 197 SER A CA 1
ATOM 1646 C C . SER A 1 197 ? 24.788 3.648 -24.721 1.00 47.25 197 SER A C 1
ATOM 1648 O O . SER A 1 197 ? 24.429 2.481 -24.587 1.00 47.25 197 SER A O 1
ATOM 1650 N N . SER A 1 198 ? 26.069 4.012 -24.653 1.00 45.94 198 SER A N 1
ATOM 1651 C CA . SER A 1 198 ? 27.182 3.096 -24.368 1.00 45.94 198 SER A CA 1
ATOM 1652 C C . SER A 1 198 ? 27.279 2.686 -22.890 1.00 45.94 198 SER A C 1
ATOM 1654 O O . SER A 1 198 ? 28.203 1.971 -22.507 1.00 45.94 198 SER A O 1
ATOM 1656 N N . THR A 1 199 ? 26.356 3.139 -22.037 1.00 45.38 199 THR A N 1
ATOM 1657 C CA . THR A 1 199 ? 26.342 2.847 -20.596 1.00 45.38 199 THR A CA 1
ATOM 1658 C C . THR A 1 199 ? 25.331 1.744 -20.270 1.00 45.38 199 THR A C 1
ATOM 1660 O O . THR A 1 199 ? 24.275 1.673 -20.886 1.00 45.38 199 THR A O 1
ATOM 1663 N N . ARG A 1 200 ? 25.626 0.893 -19.274 1.00 47.06 200 ARG A N 1
ATOM 1664 C CA . ARG A 1 200 ? 24.807 -0.272 -18.855 1.00 47.06 200 ARG A CA 1
ATOM 1665 C C . ARG A 1 200 ? 23.361 0.047 -18.406 1.00 47.06 200 ARG A C 1
ATOM 1667 O O . ARG A 1 200 ? 22.648 -0.882 -18.043 1.00 47.06 200 ARG A O 1
ATOM 1674 N N . SER A 1 201 ? 22.918 1.308 -18.400 1.00 54.00 201 SER A N 1
ATOM 1675 C CA . SER A 1 201 ? 21.558 1.707 -18.013 1.00 54.00 201 SER A CA 1
ATOM 1676 C C . SER A 1 201 ? 20.703 2.092 -19.227 1.00 54.00 201 SER A C 1
ATOM 1678 O O . SER A 1 201 ? 21.093 2.905 -20.063 1.00 54.00 201 SER A O 1
ATOM 1680 N N . ILE A 1 202 ? 19.506 1.506 -19.305 1.00 57.69 202 ILE A N 1
ATOM 1681 C CA . ILE A 1 202 ? 18.512 1.773 -20.352 1.00 57.69 202 ILE A CA 1
ATOM 1682 C C . ILE A 1 202 ? 17.783 3.082 -20.004 1.00 57.69 202 ILE A C 1
ATOM 1684 O O . ILE A 1 202 ? 17.067 3.142 -19.001 1.00 57.69 202 ILE A O 1
ATOM 1688 N N . GLN A 1 203 ? 17.965 4.125 -20.823 1.00 59.44 203 GLN A N 1
ATOM 1689 C CA . GLN A 1 203 ? 17.359 5.450 -20.630 1.00 59.44 203 GLN A CA 1
ATOM 1690 C C . GLN A 1 203 ? 16.538 5.899 -21.848 1.00 59.44 203 GLN A C 1
ATOM 1692 O O . GLN A 1 203 ? 16.912 5.634 -22.993 1.00 59.44 203 GLN A O 1
ATOM 1697 N N . TRP A 1 204 ? 15.444 6.625 -21.592 1.00 64.31 204 TRP A N 1
ATOM 1698 C CA . TRP A 1 204 ? 14.548 7.176 -22.620 1.00 64.31 204 TRP A CA 1
ATOM 1699 C C . TRP A 1 204 ? 14.308 8.668 -22.396 1.00 64.31 204 TRP A C 1
ATOM 1701 O O . TRP A 1 204 ? 14.274 9.127 -21.250 1.00 64.31 204 TRP A O 1
ATOM 1711 N N . ASP A 1 205 ? 14.107 9.405 -23.489 1.00 55.78 205 ASP A N 1
ATOM 1712 C CA . ASP A 1 205 ? 13.702 10.807 -23.433 1.00 55.78 205 ASP A CA 1
ATOM 1713 C C . ASP A 1 205 ? 12.209 10.883 -23.065 1.00 55.78 205 ASP A C 1
ATOM 1715 O O . ASP A 1 205 ? 11.364 10.256 -23.708 1.00 55.78 205 ASP A O 1
ATOM 1719 N N . TYR A 1 206 ? 11.874 11.643 -22.021 1.00 52.88 206 TYR A N 1
ATOM 1720 C CA . TYR A 1 206 ? 10.489 11.911 -21.638 1.00 52.88 206 TYR A CA 1
ATOM 1721 C C . TYR A 1 206 ? 10.031 13.239 -22.254 1.00 52.88 206 TYR A C 1
ATOM 1723 O O . TYR A 1 206 ? 10.531 14.293 -21.844 1.00 52.88 206 TYR A O 1
ATOM 1731 N N . PRO A 1 207 ? 9.073 13.251 -23.200 1.00 50.34 207 PRO A N 1
ATOM 1732 C CA . PRO A 1 207 ? 8.484 14.497 -23.647 1.00 50.34 207 PRO A CA 1
ATOM 1733 C C . PRO A 1 207 ? 7.663 15.058 -22.485 1.00 50.34 207 PRO A C 1
ATOM 1735 O O . PRO A 1 207 ? 6.618 14.529 -22.110 1.00 50.34 207 PRO A O 1
ATOM 1738 N N . CYS A 1 208 ? 8.152 16.140 -21.884 1.00 39.56 208 CYS A N 1
ATOM 1739 C CA . CYS A 1 208 ? 7.413 16.905 -20.890 1.00 39.56 208 CYS A CA 1
ATOM 1740 C C . CYS A 1 208 ? 6.274 17.663 -21.598 1.00 39.56 208 CYS A C 1
ATOM 1742 O O . CYS A 1 208 ? 6.374 18.863 -21.840 1.00 39.56 208 CYS A O 1
ATOM 1744 N N . SER A 1 209 ? 5.221 16.956 -22.020 1.00 40.19 209 SER A N 1
ATOM 1745 C CA . SER A 1 209 ? 4.057 17.553 -22.693 1.00 40.19 209 SER A CA 1
ATOM 1746 C C . SER A 1 209 ? 2.796 17.578 -21.831 1.00 40.19 209 SER A C 1
ATOM 1748 O O . SER A 1 209 ? 1.829 18.238 -22.200 1.00 40.19 209 SER A O 1
ATOM 1750 N N . THR A 1 210 ? 2.789 16.941 -20.660 1.00 34.84 210 THR A N 1
ATOM 1751 C CA . THR A 1 210 ? 1.661 17.012 -19.721 1.00 34.84 210 THR A CA 1
ATOM 1752 C C . THR A 1 210 ? 2.016 17.870 -18.521 1.00 34.84 210 THR A C 1
ATOM 1754 O O . THR A 1 210 ? 2.921 17.554 -17.749 1.00 34.84 210 THR A O 1
ATOM 1757 N N . GLN A 1 211 ? 1.274 18.966 -18.390 1.00 35.19 211 GLN A N 1
ATOM 1758 C CA . GLN A 1 211 ? 1.266 19.874 -17.254 1.00 35.19 211 GLN A CA 1
ATOM 1759 C C . GLN A 1 211 ? 1.073 19.095 -15.942 1.00 35.19 211 GLN A C 1
ATOM 1761 O O . GLN A 1 211 ? -0.047 18.842 -15.512 1.00 35.19 211 GLN A O 1
ATOM 1766 N N . LEU A 1 212 ? 2.168 18.748 -15.268 1.00 34.84 212 LEU A N 1
ATOM 1767 C CA . LEU A 1 212 ? 2.146 18.616 -13.818 1.00 34.84 212 LEU A CA 1
ATOM 1768 C C . LEU A 1 212 ? 1.982 20.040 -13.286 1.00 34.84 212 LEU A C 1
ATOM 1770 O O . LEU A 1 212 ? 2.888 20.871 -13.397 1.00 34.84 212 LEU A O 1
ATOM 1774 N N . SER A 1 213 ? 0.784 20.347 -12.794 1.00 36.59 213 SER A N 1
ATOM 1775 C CA . SER A 1 213 ? 0.437 21.609 -12.145 1.00 36.59 213 SER A CA 1
ATOM 1776 C C . SER A 1 213 ? 1.471 21.939 -11.062 1.00 36.59 213 SER A C 1
ATOM 1778 O O . SER A 1 213 ? 1.459 21.349 -9.984 1.00 36.59 213 SER A O 1
ATOM 1780 N N . GLY A 1 214 ? 2.399 22.848 -11.381 1.00 33.41 214 GLY A N 1
ATOM 1781 C CA . GLY A 1 214 ? 3.451 23.312 -10.471 1.00 33.41 214 GLY A CA 1
ATOM 1782 C C . GLY A 1 214 ? 4.796 23.662 -11.121 1.00 33.41 214 GLY A C 1
ATOM 1783 O O . GLY A 1 214 ? 5.564 24.427 -10.539 1.00 33.41 214 GLY A O 1
ATOM 1784 N N . CYS A 1 215 ? 5.103 23.179 -12.329 1.00 30.98 215 CYS A N 1
ATOM 1785 C CA . CYS A 1 215 ? 6.390 23.482 -12.964 1.00 30.98 215 CYS A CA 1
ATOM 1786 C C . CYS A 1 215 ? 6.380 24.867 -13.637 1.00 30.98 215 CYS A C 1
ATOM 1788 O O . CYS A 1 215 ? 5.973 25.015 -14.790 1.00 30.98 215 CYS A O 1
ATOM 1790 N N . LYS A 1 216 ? 6.863 25.901 -12.932 1.00 28.03 216 LYS A N 1
ATOM 1791 C CA . LYS A 1 216 ? 7.257 27.167 -13.571 1.00 28.03 216 LYS A CA 1
ATOM 1792 C C . LYS A 1 216 ? 8.342 26.865 -14.610 1.00 28.03 216 LYS A C 1
ATOM 1794 O O . LYS A 1 216 ? 9.356 26.254 -14.279 1.00 28.03 216 LYS A O 1
ATOM 1799 N N . ARG A 1 217 ? 8.117 27.284 -15.862 1.00 28.83 217 ARG A N 1
ATOM 1800 C CA . ARG A 1 217 ? 9.110 27.201 -16.946 1.00 28.83 217 ARG A CA 1
ATOM 1801 C C . ARG A 1 217 ? 10.433 27.803 -16.454 1.00 28.83 217 ARG A C 1
ATOM 1803 O O . ARG A 1 217 ? 10.410 28.951 -16.006 1.00 28.83 217 ARG A O 1
ATOM 1810 N N . PRO A 1 218 ? 11.578 27.108 -16.550 1.00 29.38 218 PRO A N 1
ATOM 1811 C CA . PRO A 1 218 ? 12.849 27.775 -16.350 1.00 29.38 218 PRO A CA 1
ATOM 1812 C C . PRO A 1 218 ? 13.046 28.765 -17.504 1.00 29.38 218 PRO A C 1
ATOM 1814 O O . PRO A 1 218 ? 13.137 28.386 -18.672 1.00 29.38 218 PRO A O 1
ATOM 1817 N N . HIS A 1 219 ? 13.086 30.055 -17.171 1.00 29.73 219 HIS A N 1
ATOM 1818 C CA . HIS A 1 219 ? 13.645 31.085 -18.037 1.00 29.73 219 HIS A CA 1
ATOM 1819 C C . HIS A 1 219 ? 15.155 30.853 -18.124 1.00 29.73 219 HIS A C 1
ATOM 1821 O O . HIS A 1 219 ? 15.922 31.476 -17.405 1.00 29.73 219 HIS A O 1
ATOM 1827 N N . ASN A 1 220 ? 15.594 29.934 -18.979 1.00 32.62 220 ASN A N 1
ATOM 1828 C CA . ASN A 1 220 ? 16.947 30.007 -19.508 1.00 32.62 220 ASN A CA 1
ATOM 1829 C C . ASN A 1 220 ? 17.010 29.380 -20.895 1.00 32.62 220 ASN A C 1
ATOM 1831 O O . ASN A 1 220 ? 16.909 28.169 -21.078 1.00 32.62 220 ASN A O 1
ATOM 1835 N N . LYS A 1 221 ? 17.156 30.262 -21.886 1.00 32.16 221 LYS A N 1
ATOM 1836 C CA . LYS A 1 221 ? 17.459 29.921 -23.270 1.00 32.16 221 LYS A CA 1
ATOM 1837 C C . LYS A 1 221 ? 18.940 29.553 -23.344 1.00 32.16 221 LYS A C 1
ATOM 1839 O O . LYS A 1 221 ? 19.764 30.397 -23.667 1.00 32.16 221 LYS A O 1
ATOM 1844 N N . HIS A 1 222 ? 19.271 28.299 -23.063 1.00 28.50 222 HIS A N 1
ATOM 1845 C CA . HIS A 1 222 ? 20.493 27.704 -23.590 1.00 28.50 222 HIS A CA 1
ATOM 1846 C C . HIS A 1 222 ? 20.107 26.513 -24.455 1.00 28.50 222 HIS A C 1
ATOM 1848 O O . HIS A 1 222 ? 19.745 25.439 -23.986 1.00 28.50 222 HIS A O 1
ATOM 1854 N N . THR A 1 223 ? 20.126 26.777 -25.757 1.00 36.38 223 THR A N 1
ATOM 1855 C CA . THR A 1 223 ? 20.069 25.805 -26.839 1.00 36.38 223 THR A CA 1
ATOM 1856 C C . THR A 1 223 ? 21.240 24.836 -26.712 1.00 36.38 223 THR A C 1
ATOM 1858 O O . THR A 1 223 ? 22.370 25.187 -27.045 1.00 36.38 223 THR A O 1
ATOM 1861 N N . ALA A 1 224 ? 20.968 23.615 -26.264 1.00 29.47 224 ALA A N 1
ATOM 1862 C CA . ALA A 1 224 ? 21.813 22.466 -26.546 1.00 29.47 224 ALA A CA 1
ATOM 1863 C C . ALA A 1 224 ? 21.064 21.605 -27.566 1.00 29.47 224 ALA A C 1
ATOM 1865 O O . ALA A 1 224 ? 20.100 20.939 -27.214 1.00 29.47 224 ALA A O 1
ATOM 1866 N N . ASN A 1 225 ? 21.508 21.692 -28.823 1.00 32.09 225 ASN A N 1
ATOM 1867 C CA . ASN A 1 225 ? 21.146 20.857 -29.972 1.00 32.09 225 ASN A CA 1
ATOM 1868 C C . ASN A 1 225 ? 19.644 20.772 -30.279 1.00 32.09 225 ASN A C 1
ATOM 1870 O O . ASN A 1 225 ? 18.890 20.096 -29.591 1.00 32.09 225 ASN A O 1
ATOM 1874 N N . GLY A 1 226 ? 19.230 21.431 -31.366 1.00 27.38 226 GLY A N 1
ATOM 1875 C CA . GLY A 1 226 ? 17.869 21.420 -31.907 1.00 27.38 226 GLY A CA 1
ATOM 1876 C C . GLY A 1 226 ? 17.375 20.031 -32.320 1.00 27.38 226 GLY A C 1
ATOM 1877 O O . GLY A 1 226 ? 17.228 19.745 -33.502 1.00 27.38 226 GLY A O 1
ATOM 1878 N N . VAL A 1 227 ? 17.082 19.184 -31.340 1.00 32.69 227 VAL A N 1
ATOM 1879 C CA . VAL A 1 227 ? 16.233 18.012 -31.482 1.00 32.69 227 VAL A CA 1
ATOM 1880 C C . VAL A 1 227 ? 14.855 18.472 -31.038 1.00 32.69 227 VAL A C 1
ATOM 1882 O O . VAL A 1 227 ? 14.581 18.639 -29.851 1.00 32.69 227 VAL A O 1
ATOM 1885 N N . SER A 1 228 ? 13.989 18.761 -32.003 1.00 27.47 228 SER A N 1
ATOM 1886 C CA . SER A 1 228 ? 12.562 18.886 -31.741 1.00 27.47 228 SER A CA 1
ATOM 1887 C C . SER A 1 228 ? 12.095 17.568 -31.119 1.00 27.47 228 SER A C 1
ATOM 1889 O O . SER A 1 228 ? 12.050 16.551 -31.812 1.00 27.47 228 SER A O 1
ATOM 1891 N N . PHE A 1 229 ? 11.799 17.562 -29.818 1.00 39.19 229 PHE A N 1
ATOM 1892 C CA . PHE A 1 229 ? 11.158 16.426 -29.160 1.00 39.19 229 PHE A CA 1
ATOM 1893 C C . PHE A 1 229 ? 9.751 16.291 -29.746 1.00 39.19 229 PHE A C 1
ATOM 1895 O O . PHE A 1 229 ? 8.806 16.920 -29.273 1.00 39.19 229 PHE A O 1
ATOM 1902 N N . LEU A 1 230 ? 9.618 15.521 -30.827 1.00 41.00 230 LEU A N 1
ATOM 1903 C CA . LEU A 1 230 ? 8.312 15.045 -31.254 1.00 41.00 230 LEU A CA 1
ATOM 1904 C C . LEU A 1 230 ? 7.739 14.227 -30.085 1.00 41.00 230 LEU A C 1
ATOM 1906 O O . LEU A 1 230 ? 8.484 13.437 -29.494 1.00 41.00 230 LEU A O 1
ATOM 1910 N N . PRO A 1 231 ? 6.462 14.422 -29.707 1.00 53.12 231 PRO A N 1
ATOM 1911 C CA . PRO A 1 231 ? 5.836 13.555 -28.721 1.00 53.12 231 PRO A CA 1
ATOM 1912 C C . PRO A 1 231 ? 6.003 12.105 -29.180 1.00 53.12 231 PRO A C 1
ATOM 1914 O O . PRO A 1 231 ? 5.897 11.817 -30.375 1.00 53.12 231 PRO A O 1
ATOM 1917 N N . ALA A 1 232 ? 6.317 11.217 -28.234 1.00 61.50 232 ALA A N 1
ATOM 1918 C CA . ALA A 1 232 ? 6.407 9.785 -28.488 1.00 61.50 232 ALA A CA 1
ATOM 1919 C C . ALA A 1 232 ? 5.174 9.358 -29.306 1.00 61.50 232 ALA A C 1
ATOM 1921 O O . ALA A 1 232 ? 4.052 9.668 -28.886 1.00 61.50 232 ALA A O 1
ATOM 1922 N N . PRO A 1 233 ? 5.349 8.747 -30.494 1.00 69.56 233 PRO A N 1
ATOM 1923 C CA . PRO A 1 233 ? 4.217 8.442 -31.349 1.00 69.56 233 PRO A CA 1
ATOM 1924 C C . PRO A 1 233 ? 3.258 7.520 -30.601 1.00 69.56 233 PRO A C 1
ATOM 1926 O O . PRO A 1 233 ? 3.675 6.600 -29.888 1.00 69.56 233 PRO A O 1
ATOM 1929 N N . PHE A 1 234 ? 1.963 7.777 -30.770 1.00 81.25 234 PHE A N 1
ATOM 1930 C CA . PHE A 1 234 ? 0.953 6.831 -30.329 1.00 81.25 234 PHE A CA 1
ATOM 1931 C C . PHE A 1 234 ? 1.119 5.532 -31.117 1.00 81.25 234 PHE A C 1
ATOM 1933 O O . PHE A 1 234 ? 1.240 5.533 -32.343 1.00 81.25 234 PHE A O 1
ATOM 1940 N N . TRP A 1 235 ? 1.155 4.427 -30.389 1.00 82.44 235 TRP A N 1
ATOM 1941 C CA . TRP A 1 235 ? 1.167 3.084 -30.928 1.00 82.44 235 TRP A CA 1
ATOM 1942 C C . TRP A 1 235 ? -0.229 2.743 -31.444 1.00 82.44 235 TRP A C 1
ATOM 1944 O O . TRP A 1 235 ? -1.212 2.850 -30.712 1.00 82.44 235 TRP A O 1
ATOM 1954 N N . THR A 1 236 ? -0.308 2.352 -32.712 1.00 82.94 236 THR A N 1
ATOM 1955 C CA . THR A 1 236 ? -1.569 2.077 -33.417 1.00 82.94 236 THR A CA 1
ATOM 1956 C C . THR A 1 236 ? -1.766 0.599 -33.749 1.00 82.94 236 THR A C 1
ATOM 1958 O O . THR A 1 236 ? -2.814 0.224 -34.265 1.00 82.94 236 THR A O 1
ATOM 1961 N N . GLN A 1 237 ? -0.770 -0.245 -33.470 1.00 83.19 237 GLN A N 1
ATOM 1962 C CA . GLN A 1 237 ? -0.829 -1.689 -33.698 1.00 83.19 237 GLN A CA 1
ATOM 1963 C C . GLN A 1 237 ? -1.281 -2.419 -32.419 1.00 83.19 237 GLN A C 1
ATOM 1965 O O . GLN A 1 237 ? -1.265 -1.825 -31.337 1.00 83.19 237 GLN A O 1
ATOM 1970 N N . PRO A 1 238 ? -1.657 -3.710 -32.492 1.00 85.12 238 PRO A N 1
ATOM 1971 C CA . PRO A 1 238 ? -1.832 -4.528 -31.297 1.00 85.12 238 PRO A CA 1
ATOM 1972 C C . PRO A 1 238 ? -0.575 -4.509 -30.416 1.00 85.12 238 PRO A C 1
ATOM 1974 O O . PRO A 1 238 ? 0.544 -4.337 -30.912 1.00 85.12 238 PRO A O 1
ATOM 1977 N N . LEU A 1 239 ? -0.753 -4.655 -29.101 1.00 85.19 239 LEU A N 1
ATOM 197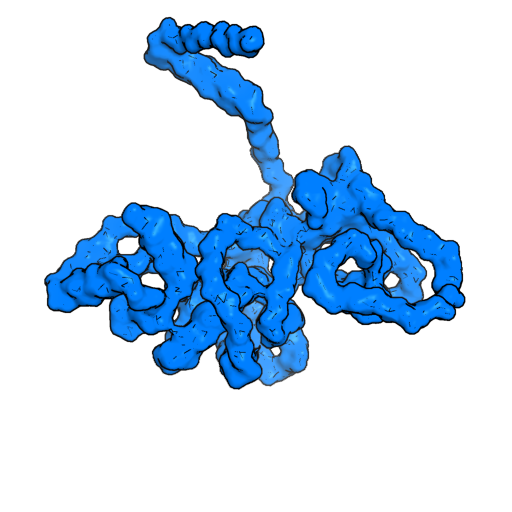8 C CA . LEU A 1 239 ? 0.384 -4.786 -28.192 1.00 85.19 239 LEU A CA 1
ATOM 1979 C C . LEU A 1 239 ? 1.180 -6.058 -28.534 1.00 85.19 239 LEU A C 1
ATOM 1981 O O . LEU A 1 239 ? 0.568 -7.094 -28.807 1.00 85.19 239 LEU A O 1
ATOM 1985 N N . PRO A 1 240 ? 2.524 -6.010 -28.520 1.00 85.44 240 PRO A N 1
ATOM 1986 C CA . PRO A 1 240 ? 3.332 -7.191 -28.801 1.00 85.44 240 PRO A CA 1
ATOM 1987 C C . PRO A 1 240 ? 3.081 -8.330 -27.797 1.00 85.44 240 PRO A C 1
ATOM 1989 O O . PRO A 1 240 ? 2.813 -8.095 -26.621 1.00 85.44 240 PRO A O 1
ATOM 1992 N N . ALA A 1 241 ? 3.214 -9.582 -28.240 1.00 84.75 241 ALA A N 1
ATOM 1993 C CA . ALA A 1 241 ? 2.955 -10.753 -27.393 1.00 84.75 241 ALA A CA 1
ATOM 1994 C C . ALA A 1 241 ? 3.951 -10.912 -26.224 1.00 84.75 241 ALA A C 1
ATOM 1996 O O . ALA A 1 241 ? 3.667 -11.625 -25.268 1.00 84.75 241 ALA A O 1
ATOM 1997 N N . ASP A 1 242 ? 5.106 -10.242 -26.287 1.00 86.75 242 ASP A N 1
ATOM 1998 C CA . ASP A 1 242 ? 6.153 -10.264 -25.260 1.00 86.75 242 ASP A CA 1
ATOM 1999 C C . ASP A 1 242 ? 5.983 -9.168 -24.189 1.00 86.75 242 ASP A C 1
ATOM 2001 O O . ASP A 1 242 ? 6.938 -8.864 -23.469 1.00 86.75 242 ASP A O 1
ATOM 2005 N N . MET A 1 243 ? 4.797 -8.549 -24.087 1.00 88.19 243 MET A N 1
ATOM 2006 C CA . MET A 1 243 ? 4.533 -7.507 -23.089 1.00 88.19 243 MET A CA 1
ATOM 2007 C C . MET A 1 243 ? 4.754 -8.015 -21.672 1.00 88.19 243 MET A C 1
ATOM 2009 O O . MET A 1 243 ? 4.131 -8.971 -21.228 1.00 88.19 243 MET A O 1
ATOM 2013 N N . CYS A 1 244 ? 5.579 -7.287 -20.933 1.00 89.94 244 CYS A N 1
ATOM 2014 C CA . CYS A 1 244 ? 5.801 -7.464 -19.509 1.00 89.94 244 CYS A CA 1
ATOM 2015 C C . CYS A 1 244 ? 5.449 -6.173 -18.767 1.00 89.94 244 CYS A C 1
ATOM 2017 O O . CYS A 1 244 ? 5.498 -5.076 -19.327 1.00 89.94 244 CYS A O 1
ATOM 2019 N N . ARG A 1 245 ? 5.136 -6.285 -17.476 1.00 90.69 245 ARG A N 1
ATOM 2020 C CA . ARG A 1 245 ? 4.974 -5.120 -16.593 1.00 90.69 245 ARG A CA 1
ATOM 2021 C C . ARG A 1 245 ? 6.301 -4.388 -16.458 1.00 90.69 245 ARG A C 1
ATOM 2023 O O . ARG A 1 245 ? 7.356 -5.022 -16.428 1.00 90.69 245 ARG A O 1
ATOM 2030 N N . ALA A 1 246 ? 6.260 -3.070 -16.321 1.00 91.19 246 ALA A N 1
ATOM 2031 C CA . ALA A 1 246 ? 7.462 -2.277 -16.125 1.00 91.19 246 ALA A CA 1
ATOM 2032 C C . ALA A 1 246 ? 7.311 -1.311 -14.953 1.00 91.19 246 ALA A C 1
ATOM 2034 O O . ALA A 1 246 ? 6.269 -0.692 -14.751 1.00 91.19 246 ALA A O 1
ATOM 2035 N N . THR A 1 247 ? 8.393 -1.135 -14.201 1.00 91.19 247 THR A N 1
ATOM 2036 C CA . THR A 1 247 ? 8.551 -0.004 -13.289 1.00 91.19 247 THR A CA 1
ATOM 2037 C C . THR A 1 247 ? 9.592 0.940 -13.844 1.00 91.19 247 THR A C 1
ATOM 2039 O O . THR A 1 247 ? 10.694 0.533 -14.215 1.00 91.19 247 THR A O 1
ATOM 2042 N N . VAL A 1 248 ? 9.227 2.217 -13.890 1.00 89.19 248 VAL A N 1
ATOM 2043 C CA . VAL A 1 248 ? 10.055 3.275 -14.452 1.00 89.19 248 VAL A CA 1
ATOM 2044 C C . VAL A 1 248 ? 10.246 4.360 -13.407 1.00 89.19 248 VAL A C 1
ATOM 2046 O O . VAL A 1 248 ? 9.284 4.844 -12.812 1.00 89.19 248 VAL A O 1
ATOM 2049 N N . HIS A 1 249 ? 11.494 4.762 -13.198 1.00 85.25 249 HIS A N 1
ATOM 2050 C CA . HIS A 1 249 ? 11.827 5.946 -12.427 1.00 85.25 249 HIS A CA 1
ATOM 2051 C C . HIS A 1 249 ? 11.917 7.152 -13.363 1.00 85.25 249 HIS A C 1
ATOM 2053 O O . HIS A 1 249 ? 12.741 7.185 -14.281 1.00 85.25 249 HIS A O 1
ATOM 2059 N N . ILE A 1 250 ? 11.069 8.150 -13.122 1.00 81.44 250 ILE A N 1
ATOM 2060 C CA . ILE A 1 250 ? 11.054 9.405 -13.875 1.00 81.44 250 ILE A CA 1
ATOM 2061 C C . ILE A 1 250 ? 11.895 10.425 -13.118 1.00 81.44 250 ILE A C 1
ATOM 2063 O O . ILE A 1 250 ? 11.637 10.682 -11.942 1.00 81.44 250 ILE A O 1
ATOM 2067 N N . THR A 1 251 ? 12.856 11.048 -13.797 1.00 77.62 251 THR A N 1
ATOM 2068 C CA . THR A 1 251 ? 13.667 12.138 -13.242 1.00 77.62 251 THR A CA 1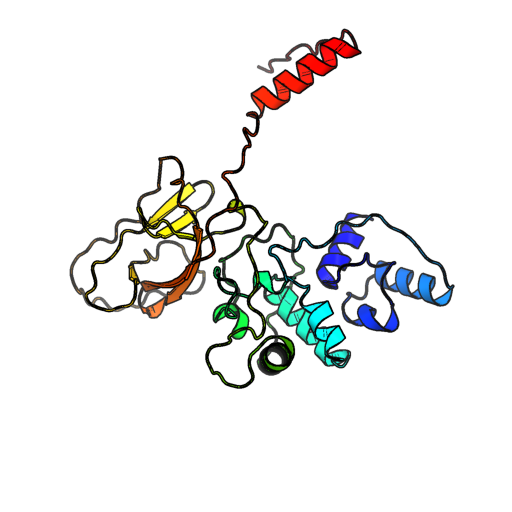
ATOM 2069 C C . THR A 1 251 ? 13.313 13.444 -13.960 1.00 77.62 251 THR A C 1
ATOM 2071 O O . THR A 1 251 ? 13.921 13.763 -14.985 1.00 77.62 251 THR A O 1
ATOM 2074 N N . PRO A 1 252 ? 12.342 14.235 -13.452 1.00 71.94 252 PRO A N 1
ATOM 2075 C CA . PRO A 1 252 ? 11.817 15.397 -14.174 1.00 71.94 252 PRO A CA 1
ATOM 2076 C C . PRO A 1 252 ? 12.867 16.471 -14.457 1.00 71.94 252 PRO A C 1
ATOM 2078 O O . PRO A 1 252 ? 12.816 17.114 -15.499 1.00 71.94 252 PRO A O 1
ATOM 2081 N N . SER A 1 253 ? 13.838 16.649 -13.555 1.00 71.81 253 SER A N 1
ATOM 2082 C CA . SER A 1 253 ? 14.927 17.623 -13.709 1.00 71.81 25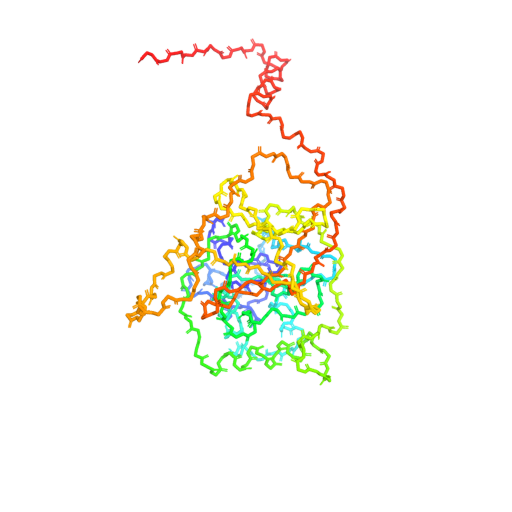3 SER A CA 1
ATOM 2083 C C . SER A 1 253 ? 15.836 17.330 -14.902 1.00 71.81 253 SER A C 1
ATOM 2085 O O . SER A 1 253 ? 16.420 18.254 -15.458 1.00 71.81 253 SER A O 1
ATOM 2087 N N . LEU A 1 254 ? 15.953 16.057 -15.283 1.00 64.31 254 LEU A N 1
ATOM 2088 C CA . LEU A 1 254 ? 16.791 15.595 -16.388 1.00 64.31 254 LEU A CA 1
ATOM 2089 C C . LEU A 1 254 ? 15.973 15.236 -17.634 1.00 64.31 254 LEU A C 1
ATOM 2091 O O . LEU A 1 254 ? 16.556 14.983 -18.681 1.00 64.31 254 LEU A O 1
ATOM 2095 N N . GLY A 1 255 ? 14.639 15.193 -17.531 1.00 68.06 255 GLY A N 1
ATOM 2096 C CA . GLY A 1 255 ? 13.768 14.737 -18.616 1.00 68.06 255 GLY A CA 1
ATOM 2097 C C . GLY A 1 255 ? 13.993 13.271 -19.001 1.00 68.06 255 GLY A C 1
ATOM 2098 O O . GLY A 1 255 ? 13.733 12.900 -20.143 1.00 68.06 255 GLY A O 1
ATOM 2099 N N . THR A 1 256 ? 14.496 12.443 -18.078 1.00 71.94 256 THR A N 1
ATOM 2100 C CA . THR A 1 256 ? 14.858 11.045 -18.346 1.00 71.94 256 THR A CA 1
ATOM 2101 C C . THR A 1 256 ? 13.923 10.053 -17.662 1.00 71.94 256 THR A C 1
ATOM 2103 O O . THR A 1 256 ? 13.448 10.273 -16.544 1.00 71.94 256 THR A O 1
ATOM 2106 N N . LEU A 1 257 ? 13.698 8.928 -18.341 1.00 78.88 257 LEU A N 1
ATOM 2107 C CA . LEU A 1 257 ? 13.090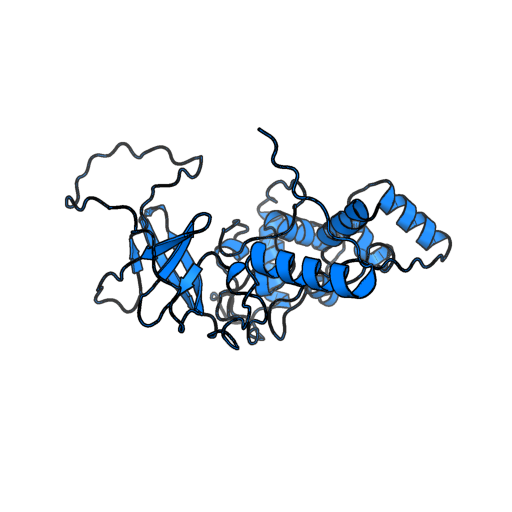 7.715 -17.797 1.00 78.88 257 LEU A CA 1
ATOM 2108 C C . LEU A 1 257 ? 14.157 6.634 -17.644 1.00 78.88 257 LEU A C 1
ATOM 2110 O O . LEU A 1 257 ? 14.895 6.375 -18.595 1.00 78.88 257 LEU A O 1
ATOM 2114 N N . ALA A 1 258 ? 14.197 5.968 -16.493 1.00 84.50 258 ALA A N 1
ATOM 2115 C CA . ALA A 1 258 ? 15.034 4.795 -16.261 1.00 84.50 258 ALA A CA 1
ATOM 2116 C C . ALA A 1 258 ? 14.162 3.581 -15.930 1.00 84.50 258 ALA A C 1
ATOM 2118 O O . ALA A 1 258 ? 13.321 3.647 -15.036 1.00 84.50 258 ALA A O 1
ATOM 2119 N N . LEU A 1 259 ? 14.369 2.472 -16.639 1.00 86.38 259 LEU A N 1
ATOM 2120 C CA . LEU A 1 259 ? 13.711 1.200 -16.341 1.00 86.38 259 LEU A CA 1
ATOM 2121 C C . LEU A 1 259 ? 14.354 0.589 -15.089 1.00 86.38 259 LEU A C 1
ATOM 2123 O O . LEU A 1 259 ? 15.554 0.320 -15.090 1.00 86.38 259 LEU A O 1
ATOM 2127 N N . THR A 1 260 ? 13.577 0.406 -14.021 1.00 87.06 260 THR A N 1
ATOM 2128 C CA . THR A 1 260 ? 14.080 -0.063 -12.716 1.00 87.06 260 THR A CA 1
ATOM 2129 C C . THR A 1 260 ? 13.575 -1.444 -12.320 1.00 87.06 260 THR A C 1
ATOM 2131 O O . THR A 1 260 ? 14.153 -2.055 -11.431 1.00 87.06 260 THR A O 1
ATOM 2134 N N . GLY A 1 261 ? 12.537 -1.954 -12.983 1.00 86.62 261 GLY A N 1
ATOM 2135 C CA . GLY A 1 261 ? 12.048 -3.315 -12.786 1.00 86.62 261 GLY A CA 1
ATOM 2136 C C . GLY A 1 261 ? 11.260 -3.787 -13.999 1.00 86.62 261 GLY A C 1
ATOM 2137 O O . GLY A 1 261 ? 10.518 -3.006 -14.599 1.00 86.62 261 GLY A O 1
ATOM 2138 N N . ILE A 1 262 ? 11.426 -5.058 -14.354 1.00 89.38 262 ILE A N 1
ATOM 2139 C CA . ILE A 1 262 ? 10.663 -5.729 -15.408 1.00 89.38 262 ILE A CA 1
ATOM 2140 C C . ILE A 1 262 ? 9.987 -6.918 -14.750 1.00 89.38 262 ILE A C 1
ATOM 2142 O O . ILE A 1 262 ? 10.659 -7.783 -14.190 1.00 89.38 262 ILE A O 1
ATOM 2146 N N . GLY A 1 263 ? 8.662 -6.932 -14.788 1.00 84.25 263 GLY A N 1
ATOM 2147 C CA . GLY A 1 263 ? 7.898 -8.049 -14.265 1.00 84.25 263 GLY A CA 1
ATOM 2148 C C . GLY A 1 263 ? 8.016 -9.278 -15.138 1.00 84.25 263 GLY A C 1
ATOM 2149 O O . GLY A 1 263 ? 8.430 -9.214 -16.295 1.00 84.25 263 GLY A O 1
ATOM 2150 N N . THR A 1 264 ? 7.627 -10.411 -14.574 1.00 75.06 264 THR A N 1
ATOM 2151 C CA . THR A 1 264 ? 7.484 -11.631 -15.354 1.00 75.06 264 THR A CA 1
ATOM 2152 C C . THR A 1 264 ? 6.440 -11.428 -16.454 1.00 75.06 264 THR A C 1
ATOM 2154 O O . THR A 1 264 ? 5.459 -10.689 -16.292 1.00 75.06 264 THR A O 1
ATOM 2157 N N . ALA A 1 265 ? 6.700 -12.056 -17.603 1.00 60.22 265 ALA A N 1
ATOM 2158 C CA . ALA A 1 265 ? 5.760 -12.116 -18.712 1.00 60.22 265 ALA A CA 1
ATOM 2159 C C . ALA A 1 265 ? 4.423 -12.704 -18.228 1.00 60.22 265 ALA A C 1
ATOM 2161 O O . ALA A 1 265 ? 4.416 -13.486 -17.272 1.00 60.22 265 ALA A O 1
ATOM 2162 N N . PRO A 1 266 ? 3.291 -12.333 -18.842 1.00 58.12 266 PRO A N 1
ATOM 2163 C CA . PRO A 1 266 ? 1.999 -12.864 -18.451 1.00 58.12 266 PRO A CA 1
ATOM 2164 C C . PRO A 1 266 ? 2.011 -14.395 -18.473 1.00 58.12 266 PRO A C 1
ATOM 2166 O O . PRO A 1 266 ? 2.507 -15.021 -19.414 1.00 58.12 266 PRO A O 1
ATOM 2169 N N . LEU A 1 267 ? 1.391 -14.995 -17.457 1.00 47.62 267 LEU A N 1
ATOM 2170 C CA . LEU A 1 267 ? 0.747 -16.286 -17.637 1.00 47.62 267 LEU A CA 1
ATOM 2171 C C . LEU A 1 267 ? -0.417 -16.048 -18.607 1.00 47.62 267 LEU A C 1
ATOM 2173 O O . LEU A 1 267 ? -1.486 -15.608 -18.213 1.00 47.62 267 LEU A O 1
ATOM 2177 N N . GLN A 1 268 ? -0.128 -16.316 -19.881 1.00 45.28 268 GLN A N 1
ATOM 2178 C CA . GLN A 1 268 ? -1.031 -16.337 -21.031 1.00 45.28 268 GLN A CA 1
ATOM 2179 C C . GLN A 1 268 ? -1.590 -14.984 -21.517 1.00 45.28 268 GLN A C 1
ATOM 2181 O O . GLN A 1 268 ? -1.874 -14.079 -20.733 1.00 45.28 268 GLN A O 1
ATOM 2186 N N . PRO A 1 269 ? -1.774 -14.829 -22.844 1.00 39.31 269 PRO A N 1
ATOM 2187 C CA . PRO A 1 269 ? -2.674 -13.807 -23.354 1.00 39.31 269 PRO A CA 1
ATOM 2188 C C . PRO A 1 269 ? -4.046 -14.037 -22.725 1.00 39.31 269 PRO A C 1
ATOM 2190 O O . PRO A 1 269 ? -4.502 -15.178 -22.640 1.00 39.31 269 PRO A O 1
ATOM 2193 N N . HIS A 1 270 ? -4.704 -12.959 -22.305 1.00 39.09 270 HIS A N 1
ATOM 2194 C CA . HIS A 1 270 ? -6.118 -13.029 -21.979 1.00 39.09 270 HIS A CA 1
ATOM 2195 C C . HIS A 1 270 ? -6.819 -13.644 -23.188 1.00 39.09 270 HIS A C 1
ATOM 2197 O O . HIS A 1 270 ? -6.813 -13.071 -24.280 1.00 39.09 270 HIS A O 1
ATOM 2203 N N . HIS A 1 271 ? -7.383 -14.831 -23.010 1.00 38.56 271 HIS A N 1
ATOM 2204 C CA . HIS A 1 271 ? -8.244 -15.437 -24.005 1.00 38.56 271 HIS A CA 1
ATOM 2205 C C . HIS A 1 271 ? -9.649 -14.842 -23.865 1.00 38.56 271 HIS A C 1
ATOM 2207 O O . HIS A 1 271 ? -10.620 -15.571 -23.757 1.00 38.56 271 HIS A O 1
ATOM 2213 N N . ASP A 1 272 ? -9.747 -13.512 -23.895 1.00 37.75 272 ASP A N 1
ATOM 2214 C CA . ASP A 1 272 ? -11.003 -12.792 -24.076 1.00 37.75 272 ASP A CA 1
ATOM 2215 C C . ASP A 1 272 ? -10.762 -11.922 -25.322 1.00 37.75 272 ASP A C 1
ATOM 2217 O O . ASP A 1 272 ? -10.144 -10.868 -25.259 1.00 37.75 272 ASP A O 1
ATOM 2221 N N . SER A 1 273 ? -11.190 -12.285 -26.531 1.00 40.47 273 SER A N 1
ATOM 2222 C CA . SER A 1 273 ? -12.613 -12.320 -26.876 1.00 40.47 273 SER A CA 1
ATOM 2223 C C . SER A 1 273 ? -13.499 -11.810 -25.743 1.00 40.47 273 SER A C 1
ATOM 2225 O O . SER A 1 273 ? -14.378 -12.526 -25.280 1.00 40.47 273 SER A O 1
ATOM 2227 N N . GLN A 1 274 ? -13.289 -10.561 -25.306 1.00 43.31 274 GLN A N 1
ATOM 2228 C CA . GLN A 1 274 ? -14.442 -9.797 -24.874 1.00 43.31 274 GLN A CA 1
ATOM 2229 C C . GLN A 1 274 ? -15.307 -9.747 -26.128 1.00 43.31 274 GLN A C 1
ATOM 2231 O O . GLN A 1 274 ? -14.847 -9.214 -27.148 1.00 43.31 274 GLN A O 1
ATOM 2236 N N . PRO A 1 275 ? -16.490 -10.383 -26.134 1.00 44.56 275 PRO A N 1
ATOM 2237 C CA . PRO A 1 275 ? -17.385 -10.163 -27.240 1.00 44.56 275 PRO A CA 1
ATOM 2238 C C . PRO A 1 275 ? -17.571 -8.649 -27.287 1.00 44.56 275 PRO A C 1
ATOM 2240 O O . PRO A 1 275 ? -17.765 -8.013 -26.246 1.00 44.56 275 PRO A O 1
ATOM 2243 N N . SER A 1 276 ? -17.429 -8.054 -28.474 1.00 57.97 276 SER A N 1
ATOM 2244 C CA . SER A 1 276 ? -17.808 -6.657 -28.656 1.00 57.97 276 SER A CA 1
ATOM 2245 C C . SER A 1 276 ? -19.166 -6.438 -27.987 1.00 57.97 276 SER A C 1
ATOM 2247 O O . SER A 1 276 ? -19.957 -7.376 -27.868 1.00 57.97 276 SER A O 1
ATOM 2249 N N . LEU A 1 277 ? -19.466 -5.219 -27.546 1.00 52.16 277 LEU A N 1
ATOM 2250 C CA . LEU A 1 277 ? -20.769 -4.927 -26.937 1.00 52.16 277 LEU A CA 1
ATOM 2251 C C . LEU A 1 277 ? -21.929 -5.478 -27.801 1.00 52.16 277 LEU A C 1
ATOM 2253 O O . LEU A 1 277 ? -22.908 -5.997 -27.278 1.00 52.16 277 LEU A O 1
ATOM 2257 N N . LEU A 1 278 ? -21.721 -5.501 -29.125 1.00 50.44 278 LEU A N 1
ATOM 2258 C CA . LEU A 1 278 ? -22.553 -6.161 -30.127 1.00 50.44 278 LEU A CA 1
ATOM 2259 C C . LEU A 1 278 ? -22.624 -7.697 -30.003 1.00 50.44 278 LEU A C 1
ATOM 2261 O O . LEU A 1 278 ? -23.709 -8.256 -30.070 1.00 50.44 278 LEU A O 1
ATOM 2265 N N . ALA A 1 279 ? -21.511 -8.405 -29.817 1.00 50.38 279 ALA A N 1
ATOM 2266 C CA . ALA A 1 279 ? -21.512 -9.856 -29.622 1.00 50.38 279 ALA A CA 1
ATOM 2267 C C . ALA A 1 279 ? -22.081 -10.274 -28.248 1.00 50.38 279 ALA A C 1
ATOM 2269 O O . ALA A 1 279 ? -22.746 -11.306 -28.158 1.00 50.38 279 ALA A O 1
ATOM 2270 N N . ALA A 1 280 ? -21.899 -9.459 -27.201 1.00 56.00 280 ALA A N 1
ATOM 2271 C CA . ALA A 1 280 ? -22.541 -9.667 -25.901 1.00 56.00 280 ALA A CA 1
ATOM 2272 C C . ALA A 1 280 ? -24.062 -9.447 -26.003 1.00 56.00 280 ALA A C 1
ATOM 2274 O O . ALA A 1 280 ? -24.840 -10.249 -25.485 1.00 56.00 280 ALA A O 1
ATOM 2275 N N . TRP A 1 281 ? -24.479 -8.413 -26.744 1.00 57.69 281 TRP A N 1
ATOM 2276 C CA . TRP A 1 281 ? -25.876 -8.130 -27.073 1.00 57.69 281 TRP A CA 1
ATOM 2277 C C . TRP A 1 281 ? -26.521 -9.241 -27.909 1.00 57.69 281 TRP A C 1
ATOM 2279 O O . TRP A 1 281 ? -27.599 -9.715 -27.565 1.00 57.69 281 TRP A O 1
ATOM 2289 N N . MET A 1 282 ? -25.849 -9.728 -28.954 1.00 63.81 282 MET A N 1
ATOM 2290 C CA . MET A 1 282 ? -26.355 -10.810 -29.808 1.00 63.81 282 MET A CA 1
ATOM 2291 C C . MET A 1 282 ? -26.510 -12.125 -29.033 1.00 63.81 282 MET A C 1
ATOM 2293 O O . MET A 1 282 ? -27.510 -12.820 -29.198 1.00 63.81 282 MET A O 1
ATOM 2297 N N . ALA A 1 283 ? -25.567 -12.449 -28.141 1.00 58.31 283 ALA A N 1
ATOM 2298 C CA . ALA A 1 283 ? -25.660 -13.631 -27.285 1.00 58.31 283 ALA A CA 1
ATOM 2299 C C . ALA A 1 283 ? -26.785 -13.514 -26.238 1.00 58.31 283 ALA A C 1
ATOM 2301 O O . ALA A 1 283 ? -27.479 -14.495 -25.969 1.00 58.31 283 ALA A O 1
ATOM 2302 N N . ALA A 1 284 ? -26.990 -12.324 -25.666 1.00 59.62 284 ALA A N 1
ATOM 2303 C CA . ALA A 1 284 ? -28.100 -12.057 -24.753 1.00 59.62 284 ALA A CA 1
ATOM 2304 C C . ALA A 1 284 ? -29.458 -12.106 -25.477 1.00 59.62 284 ALA A C 1
ATOM 2306 O O . ALA A 1 284 ? -30.384 -12.747 -24.988 1.00 59.62 284 ALA A O 1
ATOM 2307 N N . SER A 1 285 ? -29.553 -11.514 -26.670 1.00 61.69 285 SER A N 1
ATOM 2308 C CA . SER A 1 285 ? -30.747 -11.529 -27.523 1.00 61.69 285 SER A CA 1
ATOM 2309 C C . SER A 1 285 ? -31.134 -12.953 -27.939 1.00 61.69 285 SER A C 1
ATOM 2311 O O . SER A 1 285 ? -32.283 -13.365 -27.765 1.00 61.69 285 SER A O 1
ATOM 2313 N N . ALA A 1 286 ? -30.164 -13.764 -28.373 1.00 63.25 286 ALA A N 1
ATOM 2314 C CA . ALA A 1 286 ? -30.396 -15.168 -28.713 1.00 63.25 286 ALA A CA 1
ATOM 2315 C C . ALA A 1 286 ? -30.930 -15.978 -27.515 1.00 63.25 286 ALA A C 1
ATOM 2317 O O . ALA A 1 286 ? -31.889 -16.733 -27.663 1.00 63.25 286 ALA A O 1
ATOM 2318 N N . ARG A 1 287 ? -30.380 -15.763 -26.309 1.00 57.62 287 ARG A N 1
ATOM 2319 C CA . ARG A 1 287 ? -30.830 -16.436 -25.075 1.00 57.62 287 ARG A CA 1
ATOM 2320 C C . ARG A 1 287 ? -32.227 -16.009 -24.621 1.00 57.62 287 ARG A C 1
ATOM 2322 O O . ARG A 1 287 ? -32.976 -16.836 -24.110 1.00 57.62 287 ARG A O 1
ATOM 2329 N N . VAL A 1 288 ? -32.592 -14.741 -24.808 1.00 49.25 288 VAL A N 1
ATOM 2330 C CA . VAL A 1 288 ? -33.944 -14.237 -24.502 1.00 49.25 288 VAL A CA 1
ATOM 2331 C C . VAL A 1 288 ? -34.974 -14.796 -25.490 1.00 49.25 288 VAL A C 1
ATOM 2333 O O . VAL A 1 288 ? -36.077 -15.173 -25.086 1.00 49.25 288 VAL A O 1
ATOM 2336 N N . THR A 1 289 ? -34.589 -14.945 -26.760 1.00 53.50 289 THR A N 1
ATOM 2337 C CA . THR A 1 289 ? -35.439 -15.538 -27.805 1.00 53.50 289 THR A CA 1
ATOM 2338 C C . THR A 1 289 ? -35.727 -17.018 -27.524 1.00 53.50 289 THR A C 1
ATOM 2340 O O . THR A 1 289 ? -36.849 -17.476 -27.729 1.00 53.50 289 THR A O 1
ATOM 2343 N N . GLU A 1 290 ? -34.747 -17.751 -26.986 1.00 53.41 290 GLU A N 1
ATOM 2344 C CA . GLU A 1 290 ? -34.861 -19.183 -26.677 1.00 53.41 290 GLU A CA 1
ATOM 2345 C C . GLU A 1 290 ? -35.723 -19.479 -25.431 1.00 53.41 290 GLU A C 1
ATOM 2347 O O . GLU A 1 290 ? -36.341 -20.539 -25.356 1.00 53.41 290 GLU A O 1
ATOM 2352 N N . TYR A 1 291 ? -35.824 -18.541 -24.477 1.00 49.94 291 TYR A N 1
ATOM 2353 C CA . TYR A 1 291 ? -36.537 -18.760 -23.207 1.00 49.94 291 TYR A CA 1
ATOM 2354 C C . TYR A 1 291 ? -37.917 -18.098 -23.090 1.00 49.94 291 TYR A C 1
ATOM 2356 O O . TYR A 1 291 ? -38.718 -18.551 -22.272 1.00 49.94 291 TYR A O 1
ATOM 2364 N N . VAL A 1 292 ? -38.216 -17.032 -23.845 1.00 52.22 292 VAL A N 1
ATOM 2365 C CA . VAL A 1 292 ? -39.431 -16.220 -23.593 1.00 52.22 292 VAL A CA 1
ATOM 2366 C C . VAL A 1 292 ? -40.247 -15.916 -24.857 1.00 52.22 292 VAL A C 1
ATOM 2368 O O . VAL A 1 292 ? -41.352 -15.394 -24.756 1.00 52.22 292 VAL A O 1
ATOM 2371 N N . GLY A 1 293 ? -39.756 -16.256 -26.057 1.00 49.16 293 GLY A N 1
ATOM 2372 C CA . GLY A 1 293 ? -40.475 -15.983 -27.311 1.00 49.16 293 GLY A CA 1
ATOM 2373 C C . GLY A 1 293 ? -40.752 -14.493 -27.563 1.00 49.16 293 GLY A C 1
ATOM 2374 O O . GLY A 1 293 ? -41.652 -14.160 -28.330 1.00 49.16 293 GLY A O 1
ATOM 2375 N N . TRP A 1 294 ? -40.007 -13.597 -26.909 1.00 44.31 294 TRP A N 1
ATOM 2376 C CA . TRP A 1 294 ? -40.194 -12.152 -26.989 1.00 44.31 294 TRP A CA 1
ATOM 2377 C C . TRP A 1 294 ? -38.945 -11.488 -27.575 1.00 44.31 294 TRP A C 1
ATOM 2379 O O . TRP A 1 294 ? -37.872 -11.529 -26.973 1.00 44.31 294 TRP A O 1
ATOM 2389 N N . THR A 1 295 ? -39.086 -10.888 -28.757 1.00 48.66 295 THR A N 1
ATOM 2390 C CA . THR A 1 295 ? -38.085 -10.021 -29.395 1.00 48.66 295 THR A CA 1
ATOM 2391 C C . THR A 1 295 ? -38.399 -8.558 -29.068 1.00 48.66 295 THR A C 1
ATOM 2393 O O . THR A 1 295 ? -39.519 -8.130 -29.353 1.00 48.66 295 THR A O 1
ATOM 2396 N N . PRO A 1 296 ? -37.461 -7.769 -28.512 1.00 43.75 296 PRO A N 1
ATOM 2397 C CA . PRO A 1 296 ? -37.653 -6.329 -28.386 1.00 43.75 296 PRO A CA 1
ATOM 2398 C C . PRO A 1 296 ? -37.635 -5.686 -29.780 1.00 43.75 296 PRO A C 1
ATOM 2400 O O . PRO A 1 296 ? -36.710 -5.940 -30.551 1.00 43.75 296 PRO A O 1
ATOM 2403 N N . GLU A 1 297 ? -38.632 -4.861 -30.104 1.00 47.84 297 GLU A N 1
ATOM 2404 C CA . GLU A 1 297 ? -38.589 -4.013 -31.300 1.00 47.84 297 GLU A CA 1
ATOM 2405 C C . GLU A 1 297 ? -37.523 -2.919 -31.126 1.00 47.84 297 GLU A C 1
ATOM 2407 O O . GLU A 1 297 ? -37.466 -2.242 -30.095 1.00 47.84 297 GLU A O 1
ATOM 2412 N N . GLU A 1 298 ? -36.665 -2.767 -32.137 1.00 46.69 298 GLU A N 1
ATOM 2413 C CA . GLU A 1 298 ? -35.742 -1.640 -32.262 1.00 46.69 298 GLU A CA 1
ATOM 2414 C C . GLU A 1 298 ? -36.560 -0.354 -32.420 1.00 46.69 298 GLU A C 1
ATOM 2416 O O . GLU A 1 298 ? -37.280 -0.179 -33.401 1.00 46.69 298 GLU A O 1
ATOM 2421 N N . ILE A 1 299 ? -36.463 0.547 -31.444 1.00 41.03 299 ILE A N 1
ATOM 2422 C CA . ILE A 1 299 ? -36.990 1.905 -31.575 1.00 41.03 299 ILE A CA 1
ATOM 2423 C C . ILE A 1 299 ? -35.831 2.779 -32.048 1.00 41.03 299 ILE A C 1
ATOM 2425 O O . ILE A 1 299 ? -34.983 3.181 -31.249 1.00 41.03 299 ILE A O 1
ATOM 2429 N N . GLU A 1 300 ? -35.790 3.057 -33.350 1.00 42.12 300 GLU A N 1
ATOM 2430 C CA . GLU A 1 300 ? -34.997 4.159 -33.891 1.00 42.12 300 GLU A CA 1
ATOM 2431 C C . GLU A 1 300 ? -35.667 5.474 -33.476 1.00 42.12 300 GLU A C 1
ATOM 2433 O O . GLU A 1 300 ? -36.847 5.705 -33.741 1.00 42.12 300 GLU A O 1
ATOM 2438 N N . ILE A 1 301 ? -34.928 6.310 -32.749 1.00 39.94 301 ILE A N 1
ATOM 2439 C CA . ILE A 1 301 ? -35.366 7.659 -32.394 1.00 39.94 301 ILE A CA 1
ATOM 2440 C C . ILE A 1 301 ? -34.740 8.601 -33.427 1.00 39.94 301 ILE A C 1
ATOM 2442 O O . ILE A 1 301 ? -33.518 8.762 -33.420 1.00 39.94 301 ILE A O 1
ATOM 2446 N N . ASP A 1 302 ? -35.583 9.167 -34.296 1.00 47.09 302 ASP A N 1
ATOM 2447 C CA . ASP A 1 302 ? -35.250 10.264 -35.224 1.00 47.09 302 ASP A CA 1
ATOM 2448 C C . ASP A 1 302 ? -34.758 11.532 -34.495 1.00 47.09 302 ASP A C 1
ATOM 2450 O O . ASP A 1 302 ? -35.330 11.884 -33.431 1.00 47.09 302 ASP A O 1
#

pLDDT: mean 78.07, std 20.75, range [27.38, 97.88]